Protein 2OHF (pdb70)

Structure (mmCIF, N/CA/C/O backbone):
data_2OHF
#
_entry.id   2OHF
#
_cell.length_a   141.253
_cell.length_b   159.831
_cell.length_c   55.129
_cell.angle_alpha   90.00
_cell.angle_beta   90.00
_cell.angle_gamma   90.00
#
_symmetry.space_group_name_H-M   'C 2 2 21'
#
loop_
_entity.id
_entity.type
_entity.pdbx_description
1 polymer 'GTP-binding protein 9'
2 non-polymer 'PHOSPHOMETHYLPHOSPHONIC ACID ADENYLATE ESTER'
3 water water
#
loop_
_atom_site.group_PDB
_atom_site.id
_atom_site.type_symbol
_atom_site.label_atom_id
_atom_site.label_alt_id
_atom_site.label_comp_id
_atom_site.label_asym_id
_atom_site.label_entity_id
_atom_site.label_seq_id
_atom_site.pdbx_PDB_ins_code
_atom_site.Cartn_x
_atom_site.Cartn_y
_atom_site.Cartn_z
_atom_site.occupancy
_atom_site.B_iso_or_equiv
_atom_site.auth_seq_id
_atom_site.auth_comp_id
_atom_site.auth_asym_id
_atom_site.auth_atom_id
_atom_site.pdbx_PDB_model_num
ATOM 1 N N . ILE A 1 16 ? 45.067 15.149 0.352 1.00 73.60 16 ILE A N 1
ATOM 2 C CA . ILE A 1 16 ? 45.497 15.449 -1.045 1.00 73.52 16 ILE A CA 1
ATOM 3 C C . ILE A 1 16 ? 47.001 15.824 -1.005 1.00 73.42 16 ILE A C 1
ATOM 4 O O . ILE A 1 16 ? 47.738 15.273 -0.178 1.00 74.96 16 ILE A O 1
ATOM 9 N N . GLY A 1 17 ? 47.460 16.694 -1.913 1.00 71.57 17 GLY A N 1
ATOM 10 C CA . GLY A 1 17 ? 48.786 17.326 -1.841 1.00 67.56 17 GLY A CA 1
ATOM 11 C C . GLY A 1 17 ? 49.941 16.474 -2.314 1.00 66.79 17 GLY A C 1
ATOM 12 O O . GLY A 1 17 ? 49.757 15.336 -2.749 1.00 67.98 17 GLY A O 1
ATOM 13 N N . ARG A 1 18 ? 51.142 17.042 -2.231 1.00 64.43 18 ARG A N 1
ATOM 14 C CA . ARG A 1 18 ? 52.383 16.300 -2.457 1.00 60.17 18 ARG A CA 1
ATOM 15 C C . ARG A 1 18 ? 52.642 15.318 -1.305 1.00 59.92 18 ARG A C 1
ATOM 16 O O . ARG A 1 18 ? 52.052 15.443 -0.231 1.00 58.28 18 ARG A O 1
ATOM 24 N N . PHE A 1 19 ? 53.515 14.336 -1.552 1.00 61.53 19 PHE A N 1
ATOM 25 C CA . PHE A 1 19 ? 53.985 13.376 -0.534 1.00 58.19 19 PHE A CA 1
ATOM 26 C C . PHE A 1 19 ? 55.146 13.992 0.254 1.00 54.70 19 PHE A C 1
ATOM 27 O O . PHE A 1 19 ? 55.887 14.832 -0.250 1.00 50.23 19 PHE A O 1
ATOM 35 N N . GLY A 1 20 ? 55.308 13.565 1.497 1.00 53.10 20 GLY A N 1
ATOM 36 C CA . GLY A 1 20 ? 56.494 13.933 2.264 1.00 52.31 20 GLY A CA 1
ATOM 37 C C . GLY A 1 20 ? 56.400 15.240 3.034 1.00 48.72 20 GLY A C 1
ATOM 38 O O . GLY A 1 20 ? 55.337 15.831 3.142 1.00 42.96 20 GLY A O 1
ATOM 39 N N . THR A 1 21 ? 57.545 15.662 3.566 1.00 48.21 21 THR A N 1
ATOM 40 C CA . THR A 1 21 ? 57.642 16.764 4.520 1.00 48.53 21 THR A CA 1
ATOM 41 C C . THR A 1 21 ? 58.296 18.028 3.928 1.00 48.80 21 THR A C 1
ATOM 42 O O . THR A 1 21 ? 58.485 19.016 4.638 1.00 47.27 21 THR A O 1
ATOM 46 N N . SER A 1 22 ? 58.641 17.992 2.638 1.00 49.42 22 SER A N 1
ATOM 47 C CA . SER A 1 22 ? 59.331 19.100 1.974 1.00 48.23 22 SER A CA 1
ATOM 48 C C . SER A 1 22 ? 58.347 20.101 1.370 1.00 48.17 22 SER A C 1
ATOM 49 O O . SER A 1 22 ? 58.487 20.508 0.232 1.00 50.57 22 SER A O 1
ATOM 52 N N . LEU A 1 23 ? 57.370 20.520 2.153 1.00 46.62 23 LEU A N 1
ATOM 53 C CA . LEU A 1 23 ? 56.332 21.352 1.661 1.00 44.92 23 LEU A CA 1
ATOM 54 C C . LEU A 1 23 ? 56.742 22.799 1.855 1.00 45.18 23 LEU A C 1
ATOM 55 O O . LEU A 1 23 ? 57.807 23.090 2.416 1.00 41.20 23 LEU A O 1
ATOM 60 N N . LYS A 1 24 ? 55.891 23.679 1.311 1.00 46.05 24 LYS A N 1
ATOM 61 C CA . LYS A 1 24 ? 56.059 25.125 1.299 1.00 45.14 24 LYS A CA 1
ATOM 62 C C . LYS A 1 24 ? 54.689 25.778 1.318 1.00 43.90 24 LYS A C 1
ATOM 63 O O . LYS A 1 24 ? 53.727 25.226 0.781 1.00 46.74 24 LYS A O 1
ATOM 69 N N . ILE A 1 25 ? 54.618 26.978 1.859 1.00 42.57 25 ILE A N 1
ATOM 70 C CA . ILE A 1 25 ? 53.363 27.757 1.867 1.00 44.48 25 ILE A CA 1
ATOM 71 C C . ILE A 1 25 ? 53.633 29.078 1.175 1.00 44.90 25 ILE A C 1
ATOM 72 O O . ILE A 1 25 ? 54.717 29.656 1.286 1.00 46.83 25 ILE A O 1
ATOM 77 N N . GLY A 1 26 ? 52.664 29.556 0.429 1.00 45.67 26 GLY A N 1
ATOM 78 C CA . GLY A 1 26 ? 52.917 30.702 -0.451 1.00 45.77 26 GLY A CA 1
ATOM 79 C C . GLY A 1 26 ? 52.141 31.934 -0.032 1.00 45.48 26 GLY A C 1
ATOM 80 O O . GLY A 1 26 ? 50.966 31.816 0.347 1.00 44.73 26 GLY A O 1
ATOM 81 N N . ILE A 1 27 ? 52.801 33.096 -0.109 1.00 43.47 27 ILE A N 1
ATOM 82 C CA . ILE A 1 27 ? 52.192 34.377 0.256 1.00 45.57 27 ILE A CA 1
ATOM 83 C C . ILE A 1 27 ? 51.426 34.917 -0.950 1.00 45.23 27 ILE A C 1
ATOM 84 O O . ILE A 1 27 ? 52.048 35.322 -1.938 1.00 47.10 27 ILE A O 1
ATOM 89 N N . VAL A 1 28 ? 50.093 34.945 -0.866 1.00 44.24 28 VAL A N 1
ATOM 90 C CA . VAL A 1 28 ? 49.250 35.268 -2.029 1.00 43.98 28 VAL A CA 1
ATOM 91 C C . VAL A 1 28 ? 48.197 36.346 -1.806 1.00 46.27 28 VAL A C 1
ATOM 92 O O . VAL A 1 28 ? 47.340 36.221 -0.940 1.00 47.74 28 VAL A O 1
ATOM 96 N N . GLY A 1 29 ? 48.274 37.396 -2.622 1.00 48.77 29 GLY A N 1
ATOM 97 C CA . GLY A 1 29 ? 47.200 38.371 -2.786 1.00 48.64 29 GLY A CA 1
ATOM 98 C C . GLY A 1 29 ? 47.581 39.465 -3.772 1.00 50.43 29 GLY A C 1
ATOM 99 O O . 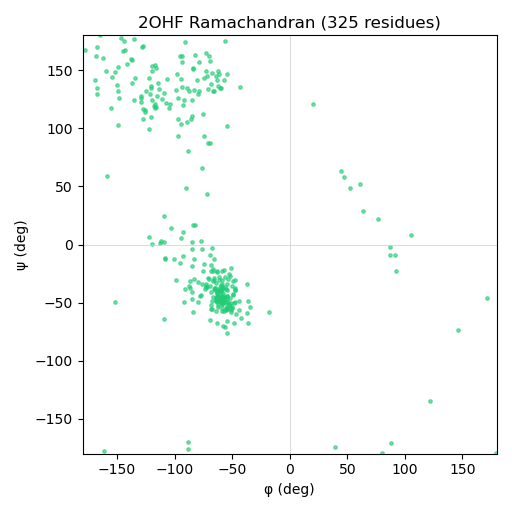GLY A 1 29 ? 48.684 39.445 -4.310 1.00 52.96 29 GLY A O 1
ATOM 100 N N . LEU A 1 30 ? 46.678 40.428 -3.993 1.00 51.17 30 LEU A N 1
ATOM 101 C CA . LEU A 1 30 ? 46.928 41.586 -4.881 1.00 51.95 30 LEU A CA 1
ATOM 102 C C . LEU A 1 30 ? 48.177 42.402 -4.490 1.00 53.30 30 LEU A C 1
ATOM 103 O O . LEU A 1 30 ? 48.827 42.108 -3.482 1.00 53.08 30 LEU A O 1
ATOM 108 N N . PRO A 1 31 ? 48.545 43.411 -5.302 1.00 54.93 31 PRO A N 1
ATOM 109 C CA . PRO A 1 31 ? 49.776 44.130 -4.999 1.00 56.36 31 PRO A CA 1
ATOM 110 C C . PRO A 1 31 ? 49.531 45.400 -4.182 1.00 58.45 31 PRO A C 1
ATOM 111 O O . PRO A 1 31 ? 48.406 45.919 -4.137 1.00 57.66 31 PRO A O 1
ATOM 115 N N . ASN A 1 32 ? 50.604 45.896 -3.569 1.00 59.86 32 ASN A N 1
ATOM 116 C CA . ASN A 1 32 ? 50.522 46.912 -2.512 1.00 60.84 32 ASN A CA 1
ATOM 117 C C . ASN A 1 32 ? 49.554 46.527 -1.388 1.00 60.93 32 ASN A C 1
ATOM 118 O O . ASN A 1 32 ? 48.706 47.331 -0.986 1.00 60.07 32 ASN A O 1
ATOM 123 N N . VAL A 1 33 ? 49.686 45.296 -0.887 1.00 60.89 33 VAL A N 1
ATOM 124 C CA . VAL A 1 33 ? 48.890 44.853 0.268 1.00 60.91 33 VAL A CA 1
ATOM 125 C C . VAL A 1 33 ? 49.720 44.383 1.460 1.00 61.17 33 VAL A C 1
ATOM 126 O O . VAL A 1 33 ? 49.154 43.902 2.439 1.00 62.30 33 VAL A O 1
ATOM 130 N N . GLY A 1 34 ? 51.044 44.535 1.391 1.00 61.83 34 GLY A N 1
ATOM 131 C CA . GLY A 1 34 ? 51.929 44.176 2.507 1.00 61.15 34 GLY A CA 1
ATOM 132 C C . GLY A 1 34 ? 52.747 42.900 2.348 1.00 61.36 34 GLY A C 1
ATOM 133 O O . GLY A 1 34 ? 53.401 42.470 3.303 1.00 63.00 34 GLY A O 1
ATOM 134 N N . LYS A 1 35 ? 52.721 42.302 1.155 1.00 59.73 35 LYS A N 1
ATOM 135 C CA . LYS A 1 35 ? 53.384 41.020 0.911 1.00 59.82 35 LYS A CA 1
ATOM 136 C C . LYS A 1 35 ? 54.852 41.078 1.295 1.00 59.58 35 LYS A C 1
ATOM 137 O O . LYS A 1 35 ? 55.323 40.246 2.081 1.00 59.56 35 LYS A O 1
ATOM 143 N N . SER A 1 36 ? 55.556 42.073 0.758 1.00 59.56 36 SER A N 1
ATOM 144 C CA . SER A 1 36 ? 56.993 42.240 0.996 1.00 60.59 36 SER A CA 1
ATOM 145 C C . SER A 1 36 ? 57.258 42.491 2.489 1.00 61.08 36 SER A C 1
ATOM 146 O O . SER A 1 36 ? 58.116 41.844 3.106 1.00 60.06 36 SER A O 1
ATOM 149 N N . THR A 1 37 ? 56.504 43.415 3.072 1.00 60.93 37 THR A N 1
ATOM 150 C CA . THR A 1 37 ? 56.595 43.651 4.505 1.00 61.45 37 THR A CA 1
ATOM 151 C C . THR A 1 37 ? 56.360 42.322 5.219 1.00 61.31 37 THR A C 1
ATOM 152 O O . THR A 1 37 ? 57.206 41.868 5.987 1.00 62.67 37 THR A O 1
ATOM 156 N N . PHE A 1 38 ? 55.229 41.687 4.934 1.00 61.55 38 PHE A N 1
ATOM 157 C CA . PHE A 1 38 ? 54.885 40.433 5.588 1.00 62.89 38 PHE A CA 1
ATOM 158 C C . PHE A 1 38 ? 56.024 39.437 5.468 1.00 63.38 38 PHE A C 1
ATOM 159 O O . PHE A 1 38 ? 56.401 38.803 6.443 1.00 59.32 38 PHE A O 1
ATOM 167 N N . PHE A 1 39 ? 56.570 39.316 4.265 1.00 64.94 39 PHE A N 1
ATOM 168 C CA . PHE A 1 39 ? 57.728 38.475 4.063 1.00 65.81 39 PHE A CA 1
ATOM 169 C C . PHE A 1 39 ? 58.903 38.977 4.884 1.00 67.28 39 PHE A C 1
ATOM 170 O O . PHE A 1 39 ? 59.587 38.188 5.528 1.00 71.45 39 PHE A O 1
ATOM 178 N N . ASN A 1 40 ? 59.146 40.279 4.854 1.00 67.73 40 ASN A N 1
ATOM 179 C CA . ASN A 1 40 ? 60.332 40.828 5.489 1.00 67.61 40 ASN A CA 1
ATOM 180 C C . ASN A 1 40 ? 60.351 40.520 6.980 1.00 67.35 40 ASN A C 1
ATOM 181 O O . ASN A 1 40 ? 61.357 40.027 7.520 1.00 65.91 40 ASN A O 1
ATOM 186 N N . VAL A 1 41 ? 59.227 40.789 7.636 1.00 67.62 41 VAL A N 1
ATOM 187 C CA . VAL A 1 41 ? 59.119 40.595 9.086 1.00 68.38 41 VAL A CA 1
ATOM 188 C C . VAL A 1 41 ? 59.414 39.154 9.501 1.00 68.06 41 VAL A C 1
ATOM 189 O O . VAL A 1 41 ? 60.155 38.932 10.457 1.00 67.42 41 VAL A O 1
ATOM 193 N N . LEU A 1 42 ? 58.841 38.189 8.778 1.00 69.19 42 LEU A N 1
ATOM 194 C CA . LEU A 1 42 ? 59.149 36.759 8.986 1.00 69.64 42 LEU A CA 1
ATOM 195 C C . LEU A 1 42 ? 60.651 36.524 8.975 1.00 70.92 42 LEU A C 1
ATOM 196 O O . LEU A 1 42 ? 61.213 36.032 9.952 1.00 70.80 42 LEU A O 1
ATOM 201 N N . THR A 1 43 ? 61.292 36.893 7.868 1.00 73.80 43 THR A N 1
ATOM 202 C CA . THR A 1 43 ? 62.746 36.800 7.748 1.00 75.59 43 THR A CA 1
ATOM 203 C C . THR A 1 43 ? 63.423 37.424 8.982 1.00 76.81 43 THR A C 1
ATOM 204 O O . THR A 1 43 ? 64.002 36.713 9.809 1.00 77.42 43 THR A O 1
ATOM 208 N N . ASN A 1 44 ? 63.306 38.742 9.126 1.00 77.59 44 ASN A N 1
ATOM 209 C CA . ASN A 1 44 ? 63.925 39.450 10.249 1.00 77.70 44 ASN A CA 1
ATOM 210 C C . ASN A 1 44 ? 63.216 39.182 11.571 1.00 78.10 44 ASN A C 1
ATOM 211 O O . ASN A 1 44 ? 62.913 38.038 11.899 1.00 79.89 44 ASN A O 1
ATOM 216 N N . ASP A 1 58 ? 68.143 31.843 -0.970 1.00 67.98 58 ASP A N 1
ATOM 217 C CA . ASP A 1 58 ? 67.051 32.270 -1.848 1.00 69.29 58 ASP A CA 1
ATOM 218 C C . ASP A 1 58 ? 66.351 33.511 -1.293 1.00 70.24 58 ASP A C 1
ATOM 219 O O . ASP A 1 58 ? 65.837 33.482 -0.178 1.00 72.72 58 ASP A O 1
ATOM 224 N N . PRO A 1 59 ? 66.328 34.612 -2.065 1.00 69.98 59 PRO A N 1
ATOM 225 C CA . PRO A 1 59 ? 65.625 35.815 -1.588 1.00 68.76 59 PRO A CA 1
ATOM 226 C C . PRO A 1 59 ? 64.081 35.781 -1.669 1.00 68.03 59 PRO A C 1
ATOM 227 O O . PRO A 1 59 ? 63.429 36.735 -1.224 1.00 67.45 59 PRO A O 1
ATOM 231 N N . ASN A 1 60 ? 63.509 34.717 -2.237 1.00 66.28 60 ASN A N 1
ATOM 232 C CA . ASN A 1 60 ? 62.058 34.586 -2.356 1.00 66.15 60 ASN A CA 1
ATOM 233 C C . ASN A 1 60 ? 61.477 33.537 -1.416 1.00 65.31 60 ASN A C 1
ATOM 234 O O . ASN A 1 60 ? 60.267 33.446 -1.276 1.00 65.66 60 ASN A O 1
ATOM 239 N N . GLU A 1 61 ? 62.331 32.729 -0.801 1.00 65.43 61 GLU A N 1
ATOM 240 C CA . GLU A 1 61 ? 61.906 31.759 0.217 1.00 66.96 61 GLU A CA 1
ATOM 241 C C . GLU A 1 61 ? 62.594 32.068 1.528 1.00 65.65 61 GLU A C 1
ATOM 242 O O . GLU A 1 61 ? 63.689 32.618 1.544 1.00 64.29 61 GLU A O 1
ATOM 248 N N . SER A 1 62 ? 61.976 31.690 2.633 1.00 65.85 62 SER A N 1
ATOM 249 C CA . SER A 1 62 ? 62.735 31.608 3.867 1.00 66.29 62 SER A CA 1
ATOM 250 C C . SER A 1 62 ? 62.160 30.581 4.815 1.00 65.39 62 SER A C 1
ATOM 251 O O . SER A 1 62 ? 60.955 30.329 4.825 1.00 66.59 62 SER A O 1
ATOM 254 N N . ARG A 1 63 ? 63.052 29.983 5.597 1.00 65.39 63 ARG A N 1
ATOM 255 C CA . ARG A 1 63 ? 62.691 29.015 6.631 1.00 64.07 63 ARG A CA 1
ATOM 256 C C . ARG A 1 63 ? 62.611 29.734 7.959 1.00 61.13 63 ARG A C 1
ATOM 257 O O . ARG A 1 63 ? 63.566 30.377 8.379 1.00 60.12 63 ARG A O 1
ATOM 265 N N . VAL A 1 64 ? 61.484 29.605 8.638 1.00 59.70 64 VAL A N 1
ATOM 266 C CA . VAL A 1 64 ? 61.283 30.314 9.893 1.00 57.31 64 VAL A CA 1
ATOM 267 C C . VAL A 1 64 ? 61.022 29.321 11.029 1.00 56.35 64 VAL A C 1
ATOM 268 O O . VAL A 1 64 ? 60.226 28.388 10.859 1.00 56.35 64 VAL A O 1
ATOM 272 N N . PRO A 1 65 ? 61.684 29.513 12.192 1.00 54.63 65 PRO A N 1
ATOM 273 C CA . PRO A 1 65 ? 61.482 28.601 13.317 1.00 52.76 65 PRO A CA 1
ATOM 274 C C . PRO A 1 65 ? 60.048 28.601 13.716 1.00 50.93 65 PRO A C 1
ATOM 275 O O . PRO A 1 65 ? 59.468 29.691 13.799 1.00 55.28 65 PRO A O 1
ATOM 279 N N . VAL A 1 66 ? 59.459 27.432 13.950 1.00 47.07 66 VAL A N 1
ATOM 280 C CA . VAL A 1 66 ? 58.119 27.418 14.553 1.00 50.57 66 VAL A CA 1
ATOM 281 C C . VAL A 1 66 ? 58.239 27.644 16.065 1.00 50.65 66 VAL A C 1
ATOM 282 O O . VAL A 1 66 ? 59.047 27.020 16.726 1.00 53.22 66 VAL A O 1
ATOM 286 N N . PRO A 1 67 ? 57.478 28.574 16.620 1.00 52.02 67 PRO A N 1
ATOM 287 C CA . PRO A 1 67 ? 57.618 28.689 18.066 1.00 52.26 67 PRO A CA 1
ATOM 288 C C . PRO A 1 67 ? 56.792 27.609 18.738 1.00 52.88 67 PRO A C 1
ATOM 289 O O . PRO A 1 67 ? 55.711 27.277 18.250 1.00 48.31 67 PRO A O 1
ATOM 293 N N . ASP A 1 68 ? 57.318 27.036 19.824 1.00 54.18 68 ASP A N 1
ATOM 294 C CA . ASP A 1 68 ? 56.570 26.050 20.590 1.00 52.86 68 ASP A CA 1
ATOM 295 C C . ASP A 1 68 ? 56.949 26.124 22.051 1.00 51.84 68 ASP A C 1
ATOM 296 O O . ASP A 1 68 ? 58.125 26.070 22.381 1.00 48.89 68 ASP A O 1
ATOM 301 N N . GLU A 1 69 ? 55.939 26.282 22.913 1.00 53.06 69 GLU A N 1
ATOM 302 C CA . GLU A 1 69 ? 56.123 26.266 24.379 1.00 54.89 69 GLU A CA 1
ATOM 303 C C . GLU A 1 69 ? 56.834 24.988 24.885 1.00 53.58 69 GLU A C 1
ATOM 304 O O . GLU A 1 69 ? 57.761 25.045 25.715 1.00 52.99 69 GLU A O 1
ATOM 310 N N . ARG A 1 70 ? 56.410 23.845 24.359 1.00 51.22 70 ARG A N 1
ATOM 311 C CA . ARG A 1 70 ? 56.969 22.557 24.763 1.00 51.34 70 ARG A CA 1
ATOM 312 C C . ARG A 1 70 ? 58.466 22.553 24.518 1.00 49.57 70 ARG A C 1
ATOM 313 O O . ARG A 1 70 ? 59.269 22.184 25.364 1.00 46.26 70 ARG A O 1
ATOM 321 N N . PHE A 1 71 ? 58.821 23.022 23.338 1.00 52.75 71 PHE A N 1
ATOM 322 C CA . PHE A 1 71 ? 60.187 22.991 22.877 1.00 52.39 71 PHE A CA 1
ATOM 323 C C . PHE A 1 71 ? 60.991 23.763 23.882 1.00 52.08 71 PHE A C 1
ATOM 324 O O . PHE A 1 71 ? 61.882 23.223 24.499 1.00 51.94 71 PHE A O 1
ATOM 332 N N . ASP A 1 72 ? 60.604 25.013 24.094 1.00 55.86 72 ASP A N 1
ATOM 333 C CA . ASP A 1 72 ? 61.226 25.874 25.106 1.00 56.33 72 ASP A CA 1
ATOM 334 C C . ASP A 1 72 ? 61.353 25.136 26.441 1.00 54.15 72 ASP A C 1
ATOM 335 O O . ASP A 1 72 ? 62.415 25.139 27.038 1.00 51.79 72 ASP A O 1
ATOM 340 N N . PHE A 1 73 ? 60.276 24.509 26.908 1.00 54.78 73 PHE A N 1
ATOM 341 C CA . PHE A 1 73 ? 60.327 23.811 28.189 1.00 54.76 73 PHE A CA 1
ATOM 342 C C . PHE A 1 73 ? 61.410 22.748 28.212 1.00 56.42 73 PHE A C 1
ATOM 343 O O . PHE A 1 73 ? 62.214 22.678 29.159 1.00 57.14 73 PHE A O 1
ATOM 351 N N . LEU A 1 74 ? 61.415 21.915 27.163 1.00 55.76 74 LEU A N 1
ATOM 352 C CA . LEU A 1 74 ? 62.346 20.779 27.054 1.00 54.72 74 LEU A CA 1
ATOM 353 C C . LEU A 1 74 ? 63.777 21.249 27.025 1.00 56.07 74 LEU A C 1
ATOM 354 O O . LEU A 1 74 ? 64.687 20.536 27.423 1.00 57.21 74 LEU A O 1
ATOM 359 N N . CYS A 1 75 ? 63.957 22.459 26.530 1.00 59.99 75 CYS A N 1
ATOM 360 C CA . CYS A 1 75 ? 65.258 22.969 26.208 1.00 60.51 75 CYS A CA 1
ATOM 361 C C . CYS A 1 75 ? 65.845 23.551 27.452 1.00 59.38 75 CYS A C 1
ATOM 362 O O . CYS A 1 75 ? 66.992 23.291 27.788 1.00 58.51 75 CYS A O 1
ATOM 365 N N . GLN A 1 76 ? 65.028 24.340 28.134 1.00 60.17 76 GLN A N 1
ATOM 366 C CA . GLN A 1 76 ? 65.333 24.806 29.480 1.00 60.76 76 GLN A CA 1
ATOM 367 C C . GLN A 1 76 ? 65.637 23.632 30.394 1.00 60.29 76 GLN A C 1
ATOM 368 O O . GLN A 1 76 ? 66.651 23.651 31.091 1.00 63.14 76 GLN A O 1
ATOM 374 N N . TYR A 1 77 ? 64.801 22.592 30.362 1.00 58.40 77 TYR A N 1
ATOM 375 C CA . TYR A 1 77 ? 65.053 21.426 31.212 1.00 56.14 77 TYR A CA 1
ATOM 376 C C . TYR A 1 77 ? 66.410 20.770 30.954 1.00 54.23 77 TYR A C 1
ATOM 377 O O . TYR A 1 77 ? 67.174 20.634 31.883 1.00 58.80 77 TYR A O 1
ATOM 386 N N . HIS A 1 78 ? 66.719 20.384 29.714 1.00 53.36 78 HIS A N 1
ATOM 387 C CA . HIS A 1 78 ? 67.989 19.677 29.393 1.00 53.95 78 HIS A CA 1
ATOM 388 C C . HIS A 1 78 ? 69.237 20.545 29.137 1.00 53.88 78 HIS A C 1
ATOM 389 O O . HIS A 1 78 ? 70.358 20.028 29.130 1.00 54.55 78 HIS A O 1
ATOM 396 N N . LYS A 1 79 ? 69.060 21.826 28.845 1.00 55.18 79 LYS A N 1
ATOM 397 C CA . LYS A 1 79 ? 70.207 22.716 28.586 1.00 57.36 79 LYS A CA 1
ATOM 398 C C . LYS A 1 79 ? 71.216 22.112 27.622 1.00 57.81 79 LYS A C 1
ATOM 399 O O . LYS A 1 79 ? 72.397 21.972 27.967 1.00 59.25 79 LYS A O 1
ATOM 405 N N . PRO A 1 80 ? 70.754 21.765 26.407 1.00 56.27 80 PRO A N 1
ATOM 406 C CA . PRO A 1 80 ? 71.506 20.983 25.453 1.00 54.74 80 PRO A CA 1
ATOM 407 C C . PRO A 1 80 ? 72.447 21.799 24.617 1.00 54.01 80 PRO A C 1
ATOM 408 O O . PRO A 1 80 ? 72.172 22.955 24.342 1.00 50.58 80 PRO A O 1
ATOM 412 N N . ALA A 1 81 ? 73.535 21.163 24.182 1.00 55.00 81 ALA A N 1
ATOM 413 C CA . ALA A 1 81 ? 74.483 21.762 23.231 1.00 54.32 81 ALA A CA 1
ATOM 414 C C . ALA A 1 81 ? 73.765 22.347 22.006 1.00 54.34 81 ALA A C 1
ATOM 415 O O . ALA A 1 81 ? 74.158 23.399 21.488 1.00 50.01 81 ALA A O 1
ATOM 417 N N . SER A 1 82 ? 72.692 21.661 21.591 1.00 55.00 82 SER A N 1
ATOM 418 C CA . SER A 1 82 ? 72.072 21.861 20.307 1.00 53.49 82 SER A CA 1
ATOM 419 C C . SER A 1 82 ? 70.557 21.914 20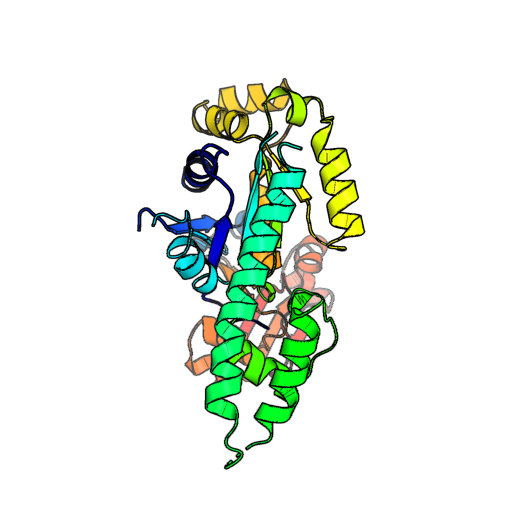.411 1.00 54.57 82 SER A C 1
ATOM 420 O O . SER A 1 82 ? 69.918 20.994 20.895 1.00 55.94 82 SER A O 1
ATOM 423 N N . LYS A 1 83 ? 69.984 23.000 19.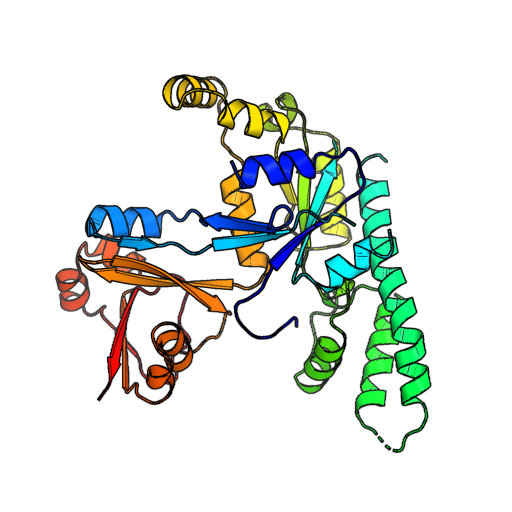922 1.00 54.16 83 LYS A N 1
ATOM 424 C CA . LYS A 1 83 ? 68.556 23.232 20.000 1.00 51.95 83 LYS A CA 1
ATOM 425 C C . LYS A 1 83 ? 68.139 23.378 18.549 1.00 51.06 83 LYS A C 1
ATOM 426 O O . LYS A 1 83 ? 68.811 24.095 17.818 1.00 54.40 83 LYS A O 1
ATOM 432 N N . ILE A 1 84 ? 67.104 22.654 18.109 1.00 47.19 84 ILE A N 1
ATOM 433 C CA . ILE A 1 84 ? 66.718 22.627 16.699 1.00 44.56 84 ILE A CA 1
ATOM 434 C C . ILE A 1 84 ? 65.224 22.426 16.595 1.00 44.66 84 ILE A C 1
ATOM 435 O O . ILE A 1 84 ? 64.733 21.341 16.805 1.00 46.83 84 ILE A O 1
ATOM 440 N N . PRO A 1 85 ? 64.477 23.494 16.314 1.00 44.74 85 PRO A N 1
ATOM 441 C CA . PRO A 1 85 ? 63.044 23.306 16.200 1.00 45.01 85 PRO A CA 1
ATOM 442 C C . PRO A 1 85 ? 62.632 22.934 14.775 1.00 45.18 85 PRO A C 1
ATOM 443 O O . PRO A 1 85 ? 63.480 22.768 13.902 1.00 44.71 85 PRO A O 1
ATOM 447 N N . ALA A 1 86 ? 61.329 22.826 14.552 1.00 45.79 86 ALA A N 1
ATOM 448 C CA . ALA A 1 86 ? 60.789 22.730 13.209 1.00 46.88 86 ALA A CA 1
ATOM 449 C C . ALA A 1 86 ? 60.896 24.106 12.520 1.00 48.56 86 ALA A C 1
ATOM 450 O O . ALA A 1 86 ? 61.152 25.100 13.184 1.00 52.14 86 ALA A O 1
ATOM 452 N N . PHE A 1 87 ? 60.738 24.128 11.191 1.00 50.14 87 PHE A N 1
ATOM 453 C CA . PHE A 1 87 ? 60.752 25.339 10.367 1.00 47.72 87 PHE A CA 1
ATOM 454 C C . PHE A 1 87 ? 59.619 25.367 9.350 1.00 49.26 87 PHE A C 1
ATOM 455 O O . PHE A 1 87 ? 59.257 24.335 8.808 1.00 44.62 87 PHE A O 1
ATOM 463 N N . LEU A 1 88 ? 59.046 26.561 9.106 1.00 52.09 88 LEU A N 1
ATOM 464 C CA . LEU A 1 88 ? 58.106 26.748 7.982 1.00 50.11 88 LEU A CA 1
ATOM 465 C C . LEU A 1 88 ? 58.813 27.370 6.780 1.00 51.22 88 LEU A C 1
ATOM 466 O O . LEU A 1 88 ? 59.578 28.326 6.933 1.00 51.48 88 LEU A O 1
ATOM 471 N N . ASN A 1 89 ? 58.582 26.798 5.600 1.00 53.73 89 ASN A N 1
ATOM 472 C CA . ASN A 1 89 ? 59.085 27.363 4.344 1.00 54.89 89 ASN A CA 1
ATOM 473 C C . ASN A 1 89 ? 58.026 28.280 3.741 1.00 54.93 89 ASN A C 1
ATOM 474 O O . ASN A 1 89 ? 56.883 27.859 3.479 1.00 55.81 89 ASN A O 1
ATOM 479 N N . VAL A 1 90 ? 58.384 29.548 3.568 1.00 53.52 90 VAL A N 1
ATOM 480 C CA . VAL A 1 90 ? 57.417 30.544 3.110 1.00 52.84 90 VAL A CA 1
ATOM 481 C C . VAL A 1 90 ? 57.963 31.208 1.884 1.00 51.69 90 VAL A C 1
ATOM 482 O O . VAL A 1 90 ? 59.129 31.604 1.879 1.00 50.18 90 VAL A O 1
ATOM 486 N N . VAL A 1 91 ? 57.123 31.316 0.851 1.00 53.04 91 VAL A N 1
ATOM 487 C CA . VAL A 1 91 ? 57.539 31.849 -0.455 1.00 53.66 91 VAL A CA 1
ATOM 488 C C . VAL A 1 91 ? 56.889 33.210 -0.739 1.00 54.81 91 VAL A C 1
ATOM 489 O O . VAL A 1 91 ? 55.658 33.339 -0.668 1.00 55.73 91 VAL A O 1
ATOM 493 N N . ASP A 1 92 ? 57.717 34.219 -1.038 1.00 55.44 92 ASP A N 1
ATOM 494 C CA . ASP A 1 92 ? 57.215 35.544 -1.384 1.00 55.49 92 ASP A CA 1
ATOM 495 C C . ASP A 1 92 ? 57.192 35.646 -2.875 1.00 55.03 92 ASP A C 1
ATOM 496 O O . ASP A 1 92 ? 58.165 36.047 -3.484 1.00 55.52 92 ASP A O 1
ATOM 501 N N . ILE A 1 93 ? 56.039 35.323 -3.433 1.00 55.95 93 ILE A N 1
ATOM 502 C CA . ILE A 1 93 ? 55.854 35.139 -4.860 1.00 56.77 93 ILE A CA 1
ATOM 503 C C . ILE A 1 93 ? 56.298 36.343 -5.739 1.00 57.53 93 ILE A C 1
ATOM 504 O O . ILE A 1 93 ? 55.620 37.381 -5.827 1.00 54.66 93 ILE A O 1
ATOM 509 N N . ALA A 1 94 ? 57.485 36.158 -6.341 1.00 58.86 94 ALA A N 1
ATOM 510 C CA . ALA A 1 94 ? 58.159 37.131 -7.209 1.00 60.31 94 ALA A CA 1
ATOM 511 C C . ALA A 1 94 ? 58.280 36.517 -8.607 1.00 62.31 94 ALA A C 1
ATOM 512 O O . ALA A 1 94 ? 58.948 35.485 -8.793 1.00 61.79 94 ALA A O 1
ATOM 514 N N . GLY A 1 95 ? 57.622 37.167 -9.572 1.00 61.81 95 GLY A N 1
ATOM 515 C CA . GLY A 1 95 ? 57.381 36.603 -10.897 1.00 60.22 95 GLY A CA 1
ATOM 516 C C . GLY A 1 95 ? 56.035 37.080 -11.410 1.00 59.58 95 GLY A C 1
ATOM 517 O O . GLY A 1 95 ? 55.855 38.271 -11.687 1.00 55.87 95 GLY A O 1
ATOM 518 N N . GLY A 1 107 ? 48.165 37.174 -11.602 1.00 51.88 107 GLY A N 1
ATOM 519 C CA . GLY A 1 107 ? 48.919 36.979 -12.834 1.00 57.23 107 GLY A CA 1
ATOM 520 C C . GLY A 1 107 ? 48.592 35.677 -13.573 1.00 61.03 107 GLY A C 1
ATOM 521 O O . GLY A 1 107 ? 47.414 35.332 -13.755 1.00 64.83 107 GLY A O 1
ATOM 522 N N . ASN A 1 108 ? 49.651 34.982 -14.008 1.00 61.81 108 ASN A N 1
ATOM 523 C CA . ASN A 1 108 ? 49.608 33.707 -14.760 1.00 62.62 108 ASN A CA 1
ATOM 524 C C . ASN A 1 108 ? 50.899 32.919 -14.443 1.00 64.15 108 ASN A C 1
ATOM 525 O O . ASN A 1 108 ? 50.863 31.714 -14.134 1.00 61.99 108 ASN A O 1
ATOM 530 N N . ALA A 1 109 ? 52.037 33.614 -14.555 1.00 64.53 109 ALA A N 1
ATOM 531 C CA . ALA A 1 109 ? 53.311 33.163 -13.976 1.00 64.94 109 ALA A CA 1
ATOM 532 C C . ALA A 1 109 ? 53.231 33.150 -12.440 1.00 66.36 109 ALA A C 1
ATOM 533 O O . ALA A 1 109 ? 53.934 32.383 -11.770 1.00 66.25 109 ALA A O 1
ATOM 535 N N . PHE A 1 110 ? 52.388 34.034 -11.904 1.00 66.61 110 PHE A N 1
ATOM 536 C CA . PHE A 1 110 ? 52.015 34.027 -10.496 1.00 64.96 110 PHE A CA 1
ATOM 537 C C . PHE A 1 110 ? 51.476 32.650 -10.107 1.00 63.66 110 PHE A C 1
ATOM 538 O O . PHE A 1 110 ? 51.991 32.015 -9.190 1.00 64.09 110 PHE A O 1
ATOM 546 N N . LEU A 1 111 ? 50.460 32.189 -10.833 1.00 62.35 111 LEU A N 1
ATOM 547 C CA . LEU A 1 111 ? 49.819 30.898 -10.553 1.00 62.05 111 LEU A CA 1
ATOM 548 C C . LEU A 1 111 ? 50.738 29.714 -10.811 1.00 61.85 111 LEU A C 1
ATOM 549 O O . LEU A 1 111 ? 50.533 28.630 -10.268 1.00 60.87 111 LEU A O 1
ATOM 554 N N . SER A 1 112 ? 51.741 29.925 -11.656 1.00 62.56 112 SER A N 1
ATOM 555 C CA . SER A 1 112 ? 52.791 28.949 -11.825 1.00 62.20 112 SER A CA 1
ATOM 556 C C . SER A 1 112 ? 53.410 28.660 -10.465 1.00 61.39 112 SER A C 1
ATOM 557 O O . SER A 1 112 ? 53.560 27.508 -10.077 1.00 62.19 112 SER A O 1
ATOM 560 N N . HIS A 1 113 ? 53.759 29.709 -9.737 1.00 60.34 113 HIS A N 1
ATOM 561 C CA . HIS A 1 113 ? 54.388 29.530 -8.434 1.00 60.20 113 HIS A CA 1
ATOM 562 C C . HIS A 1 113 ? 53.426 29.010 -7.369 1.00 57.52 113 HIS A C 1
ATOM 563 O O . HIS A 1 113 ? 53.841 28.300 -6.463 1.00 56.23 113 HIS A O 1
ATOM 570 N N . ILE A 1 114 ? 52.143 29.325 -7.488 1.00 55.58 114 ILE A N 1
ATOM 571 C CA . ILE A 1 114 ? 51.168 28.803 -6.535 1.00 55.71 114 ILE A CA 1
ATOM 572 C C . ILE A 1 114 ? 51.096 27.287 -6.658 1.00 55.84 114 ILE A C 1
ATOM 573 O O . ILE A 1 114 ? 51.164 26.577 -5.651 1.00 56.29 114 ILE A O 1
ATOM 578 N N . SER A 1 115 ? 50.980 26.794 -7.888 1.00 54.84 115 SER A N 1
ATOM 579 C CA . SER A 1 115 ? 51.002 25.350 -8.130 1.00 54.72 115 SER A CA 1
ATOM 580 C C . SER A 1 115 ? 52.276 24.748 -7.555 1.00 53.99 115 SER A C 1
ATOM 581 O O . SER A 1 115 ? 52.288 23.585 -7.173 1.00 55.65 115 SER A O 1
ATOM 584 N N . ALA A 1 116 ? 53.331 25.560 -7.493 1.00 51.52 116 ALA A N 1
ATOM 585 C CA . ALA A 1 116 ? 54.603 25.182 -6.903 1.00 51.95 116 ALA A CA 1
ATOM 586 C C . ALA A 1 116 ? 54.657 25.352 -5.366 1.00 54.45 116 ALA A C 1
ATOM 587 O O . ALA A 1 116 ? 55.738 25.375 -4.762 1.00 56.45 116 ALA A O 1
ATOM 589 N N . CYS A 1 117 ? 53.503 25.475 -4.726 1.00 52.89 117 CYS A N 1
ATOM 590 C CA . CYS A 1 117 ? 53.452 25.558 -3.284 1.00 50.83 117 CYS A CA 1
ATOM 591 C C . CYS A 1 117 ? 52.467 24.526 -2.793 1.00 49.01 117 CYS A C 1
ATOM 592 O O . CYS A 1 117 ? 51.738 23.920 -3.583 1.00 44.82 117 CYS A O 1
ATOM 595 N N . ASP A 1 118 ? 52.437 24.323 -1.488 1.00 47.52 118 ASP A N 1
ATOM 596 C CA . ASP A 1 118 ? 51.596 23.271 -0.946 1.00 48.30 118 ASP A CA 1
ATOM 597 C C . ASP A 1 118 ? 50.443 23.786 -0.124 1.00 48.37 118 ASP A C 1
ATOM 598 O O . ASP A 1 118 ? 49.650 23.005 0.396 1.00 53.60 118 ASP A O 1
ATOM 603 N N . GLY A 1 119 ? 50.336 25.102 -0.039 1.00 45.64 119 GLY A N 1
ATOM 604 C CA . GLY A 1 119 ? 49.164 25.754 0.531 1.00 44.33 119 GLY A CA 1
ATOM 605 C C . GLY A 1 119 ? 49.345 27.254 0.435 1.00 40.70 119 GLY A C 1
ATOM 606 O O . GLY A 1 119 ? 50.466 27.725 0.187 1.00 36.46 119 GLY A O 1
ATOM 607 N N . ILE A 1 120 ? 48.262 27.989 0.672 1.00 38.47 120 ILE A N 1
ATOM 608 C CA . ILE A 1 120 ? 48.273 29.436 0.504 1.00 41.40 120 ILE A CA 1
ATOM 609 C C . ILE A 1 120 ? 47.998 30.230 1.769 1.00 42.44 120 ILE A C 1
ATOM 610 O O . ILE A 1 120 ? 46.927 30.112 2.364 1.00 42.16 120 ILE A O 1
ATOM 615 N N . PHE A 1 121 ? 48.976 31.048 2.155 1.00 43.21 121 PHE A N 1
ATOM 616 C CA . PHE A 1 121 ? 48.731 32.242 2.983 1.00 42.58 121 PHE A CA 1
ATOM 617 C C . PHE A 1 121 ? 48.011 33.338 2.196 1.00 40.21 121 PHE A C 1
ATOM 618 O O . PHE A 1 121 ? 48.648 34.213 1.628 1.00 40.97 121 PHE A O 1
ATOM 626 N N . HIS A 1 122 ? 46.693 33.313 2.164 1.00 41.00 122 HIS A N 1
ATOM 627 C CA . HIS A 1 122 ? 45.933 34.361 1.470 1.00 40.69 122 HIS A CA 1
ATOM 628 C C . HIS A 1 122 ? 46.017 35.720 2.193 1.00 40.45 122 HIS A C 1
ATOM 629 O O . HIS A 1 122 ? 45.171 36.044 3.033 1.00 41.13 122 HIS A O 1
ATOM 636 N N . LEU A 1 123 ? 47.032 36.524 1.896 1.00 41.79 123 LEU A N 1
ATOM 637 C CA . LEU A 1 123 ? 47.101 37.892 2.485 1.00 43.52 123 LEU A CA 1
ATOM 638 C C . LEU A 1 123 ? 46.015 38.817 1.914 1.00 44.04 123 LEU A C 1
ATOM 639 O O . LEU A 1 123 ? 45.500 38.574 0.839 1.00 44.05 123 LEU A O 1
ATOM 644 N N . THR A 1 124 ? 45.678 39.881 2.642 1.00 48.67 124 THR A N 1
ATOM 645 C CA . THR A 1 124 ? 44.468 40.701 2.385 1.00 48.43 124 THR A CA 1
ATOM 646 C C . THR A 1 124 ? 44.482 42.007 3.215 1.00 49.71 124 THR A C 1
ATOM 647 O O . THR A 1 124 ? 44.886 41.989 4.391 1.00 46.48 124 THR A O 1
ATOM 651 N N . ARG A 1 125 ? 44.013 43.114 2.614 1.00 52.22 125 ARG A N 1
ATOM 652 C CA . ARG A 1 125 ? 44.253 44.482 3.132 1.00 52.53 125 ARG A CA 1
ATOM 653 C C . ARG A 1 125 ? 43.024 45.156 3.775 1.00 54.02 125 ARG A C 1
ATOM 654 O O . ARG A 1 125 ? 41.899 44.993 3.282 1.00 52.82 125 ARG A O 1
ATOM 662 N N . ALA A 1 126 ? 43.258 45.920 4.857 1.00 54.10 126 ALA A N 1
ATOM 663 C CA . ALA A 1 126 ? 42.198 46.712 5.516 1.00 55.53 126 ALA A CA 1
ATOM 664 C C . ALA A 1 126 ? 42.668 48.030 6.186 1.00 54.62 126 ALA A C 1
ATOM 665 O O . ALA A 1 126 ? 43.865 48.334 6.260 1.00 53.03 126 ALA A O 1
ATOM 667 N N . VAL A 1 139 ? 33.511 44.827 -1.477 1.00 51.75 139 VAL A N 1
ATOM 668 C CA . VAL A 1 139 ? 34.356 46.020 -1.369 1.00 53.58 139 VAL A CA 1
ATOM 669 C C . VAL A 1 139 ? 35.817 45.616 -1.024 1.00 54.25 139 VAL A C 1
ATOM 670 O O . VAL A 1 139 ? 36.123 44.426 -0.999 1.00 57.17 139 VAL A O 1
ATOM 674 N N . ASP A 1 140 ? 36.688 46.604 -0.770 1.00 53.90 140 ASP A N 1
ATOM 675 C CA . ASP A 1 140 ? 38.169 46.453 -0.688 1.00 53.77 140 ASP A CA 1
ATOM 676 C C . ASP A 1 140 ? 38.768 45.028 -0.481 1.00 54.92 140 ASP A C 1
ATOM 677 O O . ASP A 1 140 ? 39.598 44.584 -1.266 1.00 52.94 140 ASP A O 1
ATOM 682 N N . PRO A 1 141 ? 38.401 44.334 0.602 1.00 55.16 141 PRO A N 1
ATOM 683 C CA . PRO A 1 141 ? 38.929 42.994 0.783 1.00 55.61 141 PRO A CA 1
ATOM 684 C C . PRO A 1 141 ? 38.005 41.828 0.400 1.00 56.32 141 PRO A C 1
ATOM 685 O O . PRO A 1 141 ? 38.479 40.683 0.343 1.00 56.41 141 PRO A O 1
ATOM 689 N N . ILE A 1 142 ? 36.719 42.077 0.170 1.00 55.27 142 ILE A N 1
ATOM 690 C CA . ILE A 1 142 ? 35.800 40.979 -0.111 1.00 56.71 142 ILE A CA 1
ATOM 691 C C . ILE A 1 142 ? 35.712 40.750 -1.612 1.00 58.64 142 ILE A C 1
ATOM 692 O O . ILE A 1 142 ? 35.848 39.610 -2.088 1.00 61.99 142 ILE A O 1
ATOM 697 N N . ARG A 1 143 ? 35.493 41.826 -2.363 1.00 57.39 143 ARG A N 1
ATOM 698 C CA . ARG A 1 143 ? 35.758 41.793 -3.804 1.00 56.58 143 ARG A CA 1
ATOM 699 C C . ARG A 1 143 ? 37.117 41.095 -4.051 1.00 54.58 143 ARG A C 1
ATOM 700 O O . ARG A 1 143 ? 37.216 40.198 -4.884 1.00 56.41 143 ARG A O 1
ATOM 708 N N . ASP A 1 144 ? 38.141 41.512 -3.305 1.00 51.91 144 ASP A N 1
ATOM 709 C CA . ASP A 1 144 ? 39.485 40.972 -3.445 1.00 52.00 144 ASP A CA 1
ATOM 710 C C . ASP A 1 144 ? 39.539 39.467 -3.266 1.00 50.84 144 ASP A C 1
ATOM 711 O O . ASP A 1 144 ? 40.159 38.767 -4.054 1.00 50.35 144 ASP A O 1
ATOM 716 N N . ILE A 1 145 ? 38.889 38.986 -2.219 1.00 49.71 145 ILE A N 1
ATOM 717 C CA . ILE A 1 145 ? 38.881 37.558 -1.913 1.00 48.94 145 ILE A CA 1
ATOM 718 C C . ILE A 1 145 ? 38.186 36.792 -3.040 1.00 48.46 145 ILE A C 1
ATOM 719 O O . ILE A 1 145 ? 38.717 35.770 -3.515 1.00 46.16 145 ILE A O 1
ATOM 724 N N . GLU A 1 146 ? 37.031 37.309 -3.476 1.00 46.97 146 GLU A N 1
ATOM 725 C CA . GLU A 1 146 ? 36.263 36.698 -4.570 1.00 48.49 146 GLU A CA 1
ATOM 726 C C . GLU A 1 146 ? 37.100 36.652 -5.846 1.00 48.20 146 GLU A C 1
ATOM 727 O O . GLU A 1 146 ? 37.077 35.646 -6.585 1.00 47.77 146 GLU A O 1
ATOM 733 N N . ILE A 1 147 ? 37.864 37.719 -6.081 1.00 44.54 147 ILE A N 1
ATOM 734 C CA . ILE A 1 147 ? 38.781 37.733 -7.212 1.00 45.91 147 ILE A CA 1
ATOM 735 C C . ILE A 1 147 ? 39.742 36.558 -7.084 1.00 45.00 147 ILE A C 1
ATOM 736 O O . ILE A 1 147 ? 39.644 35.607 -7.830 1.00 46.56 147 ILE A O 1
ATOM 741 N N . ILE A 1 148 ? 40.644 36.600 -6.118 1.00 44.18 148 ILE A N 1
ATOM 742 C CA . ILE A 1 148 ? 41.660 35.558 -5.990 1.00 43.76 148 ILE A CA 1
ATOM 743 C C . ILE A 1 148 ? 41.074 34.143 -6.074 1.00 44.49 148 ILE A C 1
ATOM 744 O O . ILE A 1 148 ? 41.674 33.263 -6.686 1.00 40.81 148 ILE A O 1
ATOM 749 N N . HIS A 1 149 ? 39.904 33.933 -5.472 1.00 46.52 149 HIS A N 1
ATOM 750 C CA . HIS A 1 149 ? 39.202 32.659 -5.628 1.00 46.83 149 HIS A CA 1
ATOM 751 C C . HIS A 1 149 ? 38.810 32.438 -7.078 1.00 46.73 149 HIS A C 1
ATOM 752 O O . HIS A 1 149 ? 38.992 31.347 -7.597 1.00 45.22 149 HIS A O 1
ATOM 759 N N . GLU A 1 150 ? 38.281 33.481 -7.719 1.00 49.63 150 GLU A N 1
ATOM 760 C CA . GLU A 1 150 ? 37.967 33.470 -9.168 1.00 49.20 150 GLU A CA 1
ATOM 761 C C . GLU A 1 150 ? 39.130 33.012 -10.048 1.00 47.54 150 GLU A C 1
ATOM 762 O O . GLU A 1 150 ? 38.962 32.068 -10.810 1.00 44.70 150 GLU A O 1
ATOM 768 N N . GLU A 1 151 ? 40.289 33.672 -9.951 1.00 48.10 151 GLU A N 1
ATOM 769 C CA . GLU A 1 151 ? 41.487 33.239 -10.695 1.00 51.99 151 GLU A CA 1
ATOM 770 C C . GLU A 1 151 ? 41.763 31.755 -10.489 1.00 52.38 151 GLU A C 1
ATOM 771 O O . GLU A 1 151 ? 41.865 30.995 -11.448 1.00 55.41 151 GLU A O 1
ATOM 777 N N . LEU A 1 152 ? 41.869 31.342 -9.231 1.00 53.27 152 LEU A N 1
ATOM 778 C CA . LEU A 1 152 ? 42.300 29.984 -8.916 1.00 52.26 152 LEU A CA 1
ATOM 779 C C . LEU A 1 152 ? 41.314 28.949 -9.457 1.00 52.53 152 LEU A C 1
ATOM 780 O O . LEU A 1 152 ? 41.741 27.913 -9.975 1.00 54.04 152 LEU A O 1
ATOM 785 N N . GLN A 1 153 ? 40.014 29.228 -9.358 1.00 50.05 153 GLN A N 1
ATOM 786 C CA . GLN A 1 153 ? 39.005 28.327 -9.910 1.00 51.16 153 GLN A CA 1
ATOM 787 C C . GLN A 1 153 ? 39.112 28.278 -11.438 1.00 53.52 153 GLN A C 1
ATOM 788 O O . GLN A 1 153 ? 38.945 27.219 -12.055 1.00 55.04 153 GLN A O 1
ATOM 794 N N . LEU A 1 154 ? 39.399 29.429 -12.043 1.00 54.24 154 LEU A N 1
ATOM 795 C CA . LEU A 1 154 ? 39.460 29.539 -13.499 1.00 52.86 154 LEU A CA 1
ATOM 796 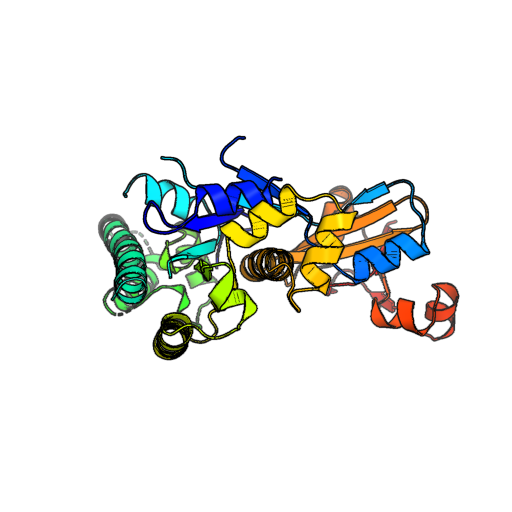C C . LEU A 1 154 ? 40.746 28.936 -14.035 1.00 54.08 154 LEU A C 1
ATOM 797 O O . LEU A 1 154 ? 40.753 28.385 -15.133 1.00 55.26 154 LEU A O 1
ATOM 802 N N . LYS A 1 155 ? 41.840 29.038 -13.287 1.00 55.05 155 LYS A N 1
ATOM 803 C CA . LYS A 1 155 ? 43.071 28.363 -13.715 1.00 55.31 155 LYS A CA 1
ATOM 804 C C . LYS A 1 155 ? 42.833 26.856 -13.707 1.00 54.67 155 LYS A C 1
ATOM 805 O O . LYS A 1 155 ? 43.332 26.149 -14.577 1.00 52.81 155 LYS A O 1
ATOM 811 N N . ASP A 1 156 ? 42.012 26.379 -12.776 1.00 55.16 156 ASP A N 1
ATOM 812 C CA . ASP A 1 156 ? 41.723 24.949 -12.706 1.00 57.73 156 ASP A CA 1
ATOM 813 C C . ASP A 1 156 ? 40.901 24.433 -13.898 1.00 58.77 156 ASP A C 1
ATOM 814 O O . ASP A 1 156 ? 41.306 23.462 -14.529 1.00 60.75 156 ASP A O 1
ATOM 819 N N . GLU A 1 157 ? 39.769 25.061 -14.212 1.00 60.16 157 GLU A N 1
ATOM 820 C CA . GLU A 1 157 ? 38.964 24.637 -15.383 1.00 62.50 157 GLU A CA 1
ATOM 821 C C . GLU A 1 157 ? 39.796 24.637 -16.672 1.00 62.68 157 GLU A C 1
ATOM 822 O O . GLU A 1 157 ? 39.680 23.751 -17.513 1.00 58.39 157 GLU A O 1
ATOM 828 N N . GLU A 1 158 ? 40.656 25.640 -16.779 1.00 64.86 158 GLU A N 1
ATOM 829 C CA . GLU A 1 158 ? 41.463 25.874 -17.956 1.00 65.41 158 GLU A CA 1
ATOM 830 C C . GLU A 1 158 ? 42.468 24.751 -18.164 1.00 65.49 158 GLU A C 1
ATOM 831 O O . GLU A 1 158 ? 42.842 24.464 -19.292 1.00 65.54 158 GLU A O 1
ATOM 837 N N . MET A 1 159 ? 42.906 24.139 -17.067 1.00 67.75 159 MET A N 1
ATOM 838 C CA . MET A 1 159 ? 43.795 22.977 -17.101 1.00 68.62 159 MET A CA 1
ATOM 839 C C . MET A 1 159 ? 43.008 21.677 -17.226 1.00 69.85 159 MET A C 1
ATOM 840 O O . MET A 1 159 ? 43.480 20.715 -17.832 1.00 70.24 159 MET A O 1
ATOM 845 N N . ILE A 1 160 ? 41.804 21.649 -16.664 1.00 72.52 160 ILE A N 1
ATOM 846 C CA . ILE A 1 160 ? 40.933 20.481 -16.798 1.00 73.77 160 ILE A CA 1
ATOM 847 C C . ILE A 1 160 ? 40.529 20.227 -18.256 1.00 76.99 160 ILE A C 1
ATOM 848 O O . ILE A 1 160 ? 40.175 19.104 -18.618 1.00 79.80 160 ILE A O 1
ATOM 853 N N . GLY A 1 161 ? 40.573 21.264 -19.089 1.00 78.38 161 GLY A N 1
ATOM 854 C CA . GLY A 1 161 ? 40.167 21.140 -20.478 1.00 77.82 161 GLY A CA 1
ATOM 855 C C . GLY A 1 161 ? 40.924 20.014 -21.146 1.00 78.83 161 GLY A C 1
ATOM 856 O O . GLY A 1 161 ? 40.363 18.932 -21.346 1.00 77.87 161 GLY A O 1
ATOM 857 N N . PRO A 1 162 ? 42.207 20.251 -21.477 1.00 80.16 162 PRO A N 1
ATOM 858 C CA . PRO A 1 162 ? 43.080 19.210 -22.052 1.00 81.40 162 PRO A CA 1
ATOM 859 C C . PRO A 1 162 ? 43.072 17.855 -21.325 1.00 81.53 162 PRO A C 1
ATOM 860 O O . PRO A 1 162 ? 43.254 16.825 -21.970 1.00 83.21 162 PRO A O 1
ATOM 864 N N . ILE A 1 163 ? 42.856 17.848 -20.011 1.00 81.60 163 ILE A N 1
ATOM 865 C CA . ILE A 1 163 ? 42.825 16.589 -19.257 1.00 83.31 163 ILE A CA 1
ATOM 866 C C . ILE A 1 163 ? 41.600 15.745 -19.637 1.00 84.74 163 ILE A C 1
ATOM 867 O O . ILE A 1 163 ? 41.556 14.545 -19.388 1.00 86.65 163 ILE A O 1
ATOM 872 N N . ILE A 1 164 ? 40.618 16.369 -20.260 1.00 85.59 164 ILE A N 1
ATOM 873 C CA . ILE A 1 164 ? 39.535 15.631 -20.867 1.00 87.00 164 ILE A CA 1
ATOM 874 C C . ILE A 1 164 ? 40.001 15.195 -22.254 1.00 88.39 164 ILE A C 1
ATOM 875 O O . ILE A 1 164 ? 40.051 13.996 -22.555 1.00 88.43 164 ILE A O 1
ATOM 880 N N . ASP A 1 165 ? 40.367 16.185 -23.071 1.00 89.07 165 ASP A N 1
ATOM 881 C CA . ASP A 1 165 ? 40.804 15.980 -24.455 1.00 89.55 165 ASP A CA 1
ATOM 882 C C . ASP A 1 165 ? 41.743 14.779 -24.584 1.00 90.04 165 ASP A C 1
ATOM 883 O O . ASP A 1 165 ? 41.409 13.790 -25.230 1.00 90.58 165 ASP A O 1
ATOM 888 N N . LYS A 1 166 ? 42.902 14.862 -23.940 1.00 91.14 166 LYS A N 1
ATOM 889 C CA . LYS A 1 166 ? 43.892 13.791 -23.995 1.00 91.34 166 LYS A CA 1
ATOM 890 C C . LYS A 1 166 ? 43.351 12.447 -23.485 1.00 92.23 166 LYS A C 1
ATOM 891 O O . LYS A 1 166 ? 43.776 11.397 -23.959 1.00 93.26 166 LYS A O 1
ATOM 897 N N . LEU A 1 167 ? 42.418 12.473 -22.535 1.00 93.10 167 LEU A N 1
ATOM 898 C CA . LEU A 1 167 ? 41.828 11.238 -22.012 1.00 93.66 167 LEU A CA 1
ATOM 899 C C . LEU A 1 167 ? 40.683 10.678 -22.862 1.00 94.46 167 LEU A C 1
ATOM 900 O O . LEU A 1 167 ? 40.270 9.533 -22.667 1.00 94.50 167 LEU A O 1
ATOM 905 N N . GLU A 1 168 ? 40.176 11.462 -23.807 1.00 95.51 168 GLU A N 1
ATOM 906 C CA . GLU A 1 168 ? 38.949 11.083 -24.509 1.00 96.82 168 GLU A CA 1
ATOM 907 C C . GLU A 1 168 ? 39.030 9.796 -25.341 1.00 97.96 168 GLU A C 1
ATOM 908 O O . GLU A 1 168 ? 37.994 9.186 -25.607 1.00 99.65 168 GLU A O 1
ATOM 914 N N . LYS A 1 169 ? 40.222 9.366 -25.752 1.00 97.67 169 LYS A N 1
ATOM 915 C CA . LYS A 1 169 ? 40.324 8.027 -26.327 1.00 97.47 169 LYS A CA 1
ATOM 916 C C . LYS A 1 169 ? 40.504 6.977 -25.226 1.00 97.29 169 LYS A C 1
ATOM 917 O O . LYS A 1 169 ? 41.567 6.878 -24.622 1.00 97.06 169 LYS A O 1
ATOM 923 N N . VAL A 1 170 ? 39.453 6.194 -24.989 1.00 97.01 170 VAL A N 1
ATOM 924 C CA . VAL A 1 170 ? 39.454 5.137 -23.973 1.00 97.19 170 VAL A CA 1
ATOM 925 C C . VAL A 1 170 ? 40.283 3.908 -24.418 1.00 97.85 170 VAL A C 1
ATOM 926 O O . VAL A 1 170 ? 39.764 3.006 -25.091 1.00 98.80 170 VAL A O 1
ATOM 930 N N . ALA A 1 171 ? 41.565 3.879 -24.041 1.00 97.56 171 ALA A N 1
ATOM 931 C CA . ALA A 1 171 ? 42.477 2.778 -24.406 1.00 96.59 171 ALA A CA 1
ATOM 932 C C . ALA A 1 171 ? 42.272 1.559 -23.505 1.00 95.98 171 ALA A C 1
ATOM 933 O O . ALA A 1 171 ? 42.684 1.548 -22.343 1.00 94.95 171 ALA A O 1
ATOM 935 N N . LYS A 1 180 ? 42.382 3.968 -18.303 1.00 103.46 180 LYS A N 1
ATOM 936 C CA . LYS A 1 180 ? 41.005 3.800 -18.743 1.00 104.24 180 LYS A CA 1
ATOM 937 C C . LYS A 1 180 ? 40.005 4.101 -17.621 1.00 104.54 180 LYS A C 1
ATOM 938 O O . LYS A 1 180 ? 39.029 4.820 -17.847 1.00 104.22 180 LYS A O 1
ATOM 944 N N . PRO A 1 181 ? 40.243 3.566 -16.405 1.00 105.44 181 PRO A N 1
ATOM 945 C CA . PRO A 1 181 ? 39.329 3.866 -15.289 1.00 105.74 181 PRO A CA 1
ATOM 946 C C . PRO A 1 181 ? 39.484 5.283 -14.722 1.00 106.09 181 PRO A C 1
ATOM 947 O O . PRO A 1 181 ? 38.599 5.754 -14.004 1.00 105.10 181 PRO A O 1
ATOM 951 N N . GLU A 1 182 ? 40.605 5.937 -15.031 1.00 107.08 182 GLU A N 1
ATOM 952 C CA . GLU A 1 182 ? 40.853 7.333 -14.636 1.00 107.10 182 GLU A CA 1
ATOM 953 C C . GLU A 1 182 ? 39.817 8.274 -15.233 1.00 107.26 182 GLU A C 1
ATOM 954 O O . GLU A 1 182 ? 39.313 9.163 -14.546 1.00 106.67 182 GLU A O 1
ATOM 960 N N . TYR A 1 183 ? 39.507 8.075 -16.512 1.00 107.72 183 TYR A N 1
ATOM 961 C CA . TYR A 1 183 ? 38.496 8.883 -17.191 1.00 108.06 183 TYR A CA 1
ATOM 962 C C . TYR A 1 183 ? 37.204 9.006 -16.370 1.00 108.64 183 TYR A C 1
ATOM 963 O O . TYR A 1 183 ? 36.568 10.061 -16.361 1.00 109.08 183 TYR A O 1
ATOM 972 N N . ASP A 1 184 ? 36.820 7.929 -15.688 1.00 108.70 184 ASP A N 1
ATOM 973 C CA . ASP A 1 184 ? 35.619 7.937 -14.845 1.00 107.95 184 ASP A CA 1
ATOM 974 C C . ASP A 1 184 ? 35.628 9.120 -13.878 1.00 107.57 184 ASP A C 1
ATOM 975 O O . ASP A 1 184 ? 34.661 9.878 -13.798 1.00 106.82 184 ASP A O 1
ATOM 980 N N . ILE A 1 185 ? 36.742 9.284 -13.171 1.00 107.08 185 ILE A N 1
ATOM 981 C CA . ILE A 1 185 ? 36.817 10.207 -12.044 1.00 106.92 185 ILE A CA 1
ATOM 982 C C . ILE A 1 185 ? 37.081 11.659 -12.428 1.00 105.82 185 ILE A C 1
ATOM 983 O O . ILE A 1 185 ? 36.648 12.576 -11.723 1.00 105.02 185 ILE A O 1
ATOM 988 N N . MET A 1 186 ? 37.789 11.874 -13.530 1.00 105.25 186 MET A N 1
ATOM 989 C CA . MET A 1 186 ? 38.026 13.231 -14.019 1.00 105.78 186 MET A CA 1
ATOM 990 C C . MET A 1 186 ? 36.728 13.972 -14.324 1.00 106.29 186 MET A C 1
ATOM 991 O O . MET A 1 186 ? 36.651 15.187 -14.134 1.00 107.16 186 MET A O 1
ATOM 996 N N . CYS A 1 187 ? 35.719 13.251 -14.810 1.00 106.13 187 CYS A N 1
ATOM 997 C CA . CYS A 1 187 ? 34.387 13.832 -14.997 1.00 106.09 187 CYS A CA 1
ATOM 998 C C . CYS A 1 187 ? 33.865 14.335 -13.657 1.00 105.59 187 CYS A C 1
ATOM 999 O O . CYS A 1 187 ? 33.431 15.482 -13.532 1.00 105.16 187 CYS A O 1
ATOM 1002 N N . LYS A 1 188 ? 33.925 13.460 -12.657 1.00 105.02 188 LYS A N 1
ATOM 1003 C CA . LYS A 1 188 ? 33.493 13.798 -11.309 1.00 103.98 188 LYS A CA 1
ATOM 1004 C C . LYS A 1 188 ? 34.121 15.130 -10.905 1.00 103.23 188 LYS A C 1
ATOM 1005 O O . LYS A 1 188 ? 33.417 16.049 -10.485 1.00 102.70 188 LYS A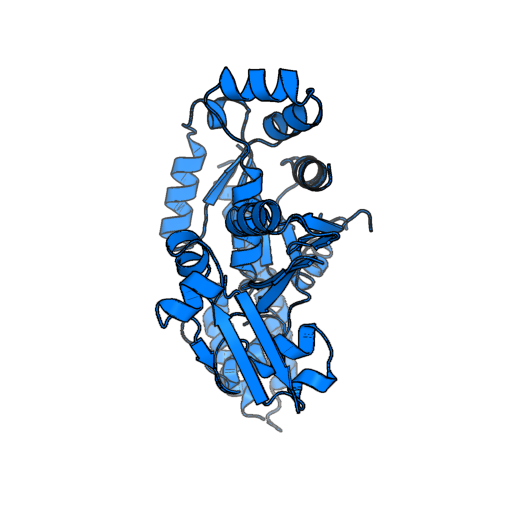 O 1
ATOM 1011 N N . VAL A 1 189 ? 35.438 15.234 -11.077 1.00 102.13 189 VAL A N 1
ATOM 1012 C CA . VAL A 1 189 ? 36.167 16.466 -10.783 1.00 101.28 189 VAL A CA 1
ATOM 1013 C C . VAL A 1 189 ? 35.632 17.663 -11.569 1.00 101.40 189 VAL A C 1
ATOM 1014 O O . VAL A 1 189 ? 35.245 18.669 -10.975 1.00 103.25 189 VAL A O 1
ATOM 1018 N N . LYS A 1 190 ? 35.616 17.549 -12.896 1.00 100.29 190 LYS A N 1
ATOM 1019 C CA . LYS A 1 190 ? 35.101 18.612 -13.782 1.00 99.74 190 LYS A CA 1
ATOM 1020 C C . LYS A 1 190 ? 33.677 19.027 -13.418 1.00 98.23 190 LYS A C 1
ATOM 1021 O O . LYS A 1 190 ? 33.339 20.213 -13.400 1.00 95.81 190 LYS A O 1
ATOM 1027 N N . SER A 1 191 ? 32.847 18.024 -13.158 1.00 97.91 191 SER A N 1
ATOM 1028 C CA . SER A 1 191 ? 31.479 18.237 -12.731 1.00 97.60 191 SER A CA 1
ATOM 1029 C C . SER A 1 191 ? 31.473 19.069 -11.456 1.00 97.51 191 SER A C 1
ATOM 1030 O O . SER A 1 191 ? 30.666 19.979 -11.307 1.00 98.22 191 SER A O 1
ATOM 1033 N N . TRP A 1 192 ? 32.394 18.753 -10.548 1.00 97.24 192 TRP A N 1
ATOM 1034 C CA . TRP A 1 192 ? 32.535 19.475 -9.288 1.00 96.52 192 TRP A CA 1
ATOM 1035 C C . TRP A 1 192 ? 33.144 20.862 -9.458 1.00 95.92 192 TRP A C 1
ATOM 1036 O O . TRP A 1 192 ? 32.766 21.795 -8.747 1.00 96.34 192 TRP A O 1
ATOM 1047 N N . VAL A 1 193 ? 34.095 20.986 -10.382 1.00 94.32 193 VAL A N 1
ATOM 1048 C CA . VAL A 1 193 ? 34.762 22.266 -10.650 1.00 94.94 193 VAL A CA 1
ATOM 1049 C C . VAL A 1 193 ? 34.082 23.073 -11.788 1.00 95.97 193 VAL A C 1
ATOM 1050 O O . VAL A 1 193 ? 34.642 24.066 -12.269 1.00 96.26 193 VAL A O 1
ATOM 1054 N N . ILE A 1 194 ? 32.894 22.641 -12.224 1.00 96.34 194 ILE A N 1
ATOM 1055 C CA . ILE A 1 194 ? 32.015 23.480 -13.058 1.00 95.86 194 ILE A CA 1
ATOM 1056 C C . ILE A 1 194 ? 30.789 23.930 -12.244 1.00 97.45 194 ILE A C 1
ATOM 1057 O O . ILE A 1 194 ? 29.724 24.232 -12.812 1.00 96.35 194 ILE A O 1
ATOM 1062 N N . ASP A 1 195 ? 30.961 23.964 -10.914 1.00 96.13 195 ASP A N 1
ATOM 1063 C CA . ASP A 1 195 ? 29.957 24.473 -9.994 1.00 95.26 195 ASP A CA 1
ATOM 1064 C C . ASP A 1 195 ? 30.460 25.790 -9.418 1.00 95.16 195 ASP A C 1
ATOM 1065 O O . ASP A 1 195 ? 31.635 26.133 -9.572 1.00 93.95 195 ASP A O 1
ATOM 1070 N N . LYS A 1 198 ? 32.876 24.544 -7.996 1.00 86.79 198 LYS A N 1
ATOM 1071 C CA . LYS A 1 198 ? 33.430 24.465 -6.651 1.00 85.30 198 LYS A CA 1
ATOM 1072 C C . LYS A 1 198 ? 34.919 24.110 -6.637 1.00 84.18 198 LYS A C 1
ATOM 1073 O O . LYS A 1 198 ? 35.381 23.421 -7.534 1.00 84.00 198 LYS A O 1
ATOM 1079 N N . PRO A 1 199 ? 35.671 24.593 -5.623 1.00 84.16 199 PRO A N 1
ATOM 1080 C CA . PRO A 1 199 ? 37.057 24.171 -5.355 1.00 84.69 199 PRO A CA 1
ATOM 1081 C C . PRO A 1 199 ? 37.176 22.691 -5.020 1.00 84.07 199 PRO A C 1
ATOM 1082 O O . PRO A 1 199 ? 36.251 22.124 -4.439 1.00 82.90 199 PRO A O 1
ATOM 1086 N N . VAL A 1 200 ? 38.310 22.084 -5.366 1.00 83.93 200 VAL A N 1
ATOM 1087 C CA . VAL A 1 200 ? 38.530 20.659 -5.130 1.00 85.18 200 VAL A CA 1
ATOM 1088 C C . VAL A 1 200 ? 38.325 20.341 -3.672 1.00 86.00 200 VAL A C 1
ATOM 1089 O O . VAL A 1 200 ? 37.505 19.492 -3.332 1.00 87.07 200 VAL A O 1
ATOM 1093 N N . ARG A 1 201 ? 39.050 21.058 -2.817 1.00 87.33 201 ARG A N 1
ATOM 1094 C CA . ARG A 1 201 ? 39.059 20.795 -1.369 1.00 88.69 201 ARG A CA 1
ATOM 1095 C C . ARG A 1 201 ? 37.695 20.836 -0.658 1.00 89.68 201 ARG A C 1
ATOM 1096 O O . ARG A 1 201 ? 37.552 20.249 0.414 1.00 91.28 201 ARG A O 1
ATOM 1104 N N . PHE A 1 202 ? 36.704 21.511 -1.241 1.00 90.92 202 PHE A N 1
ATOM 1105 C CA . PHE A 1 202 ? 35.357 21.590 -0.641 1.00 92.47 202 PHE A CA 1
ATOM 1106 C C . PHE A 1 202 ? 34.622 20.252 -0.686 1.00 94.19 202 PHE A C 1
ATOM 1107 O O . PHE A 1 202 ? 33.540 20.120 -0.113 1.00 93.48 202 PHE A O 1
ATOM 1115 N N . TYR A 1 203 ? 35.177 19.279 -1.403 1.00 96.26 203 TYR A N 1
ATOM 1116 C CA . TYR A 1 203 ? 34.631 17.935 -1.393 1.00 96.97 203 TYR A CA 1
ATOM 1117 C C . TYR A 1 203 ? 35.391 17.145 -0.349 1.00 97.99 203 TYR A C 1
ATOM 1118 O O . TYR A 1 203 ? 36.534 16.757 -0.574 1.00 97.95 203 TYR A O 1
ATOM 1127 N N . HIS A 1 204 ? 34.754 16.924 0.801 1.00 99.13 204 HIS A N 1
ATOM 1128 C CA . HIS A 1 204 ? 35.403 16.265 1.945 1.00 99.31 204 HIS A CA 1
ATOM 1129 C C . HIS A 1 204 ? 35.321 14.748 1.824 1.00 99.66 204 HIS A C 1
ATOM 1130 O O . HIS A 1 204 ? 35.770 14.024 2.715 1.00 98.88 204 HIS A O 1
ATOM 1137 N N . ASP A 1 205 ? 34.737 14.285 0.717 1.00 100.23 205 ASP A N 1
ATOM 1138 C CA . ASP A 1 205 ? 34.643 12.868 0.394 1.00 100.42 205 ASP A CA 1
ATOM 1139 C C . ASP A 1 205 ? 35.609 12.592 -0.753 1.00 101.02 205 ASP A C 1
ATOM 1140 O O . ASP A 1 205 ? 35.513 13.211 -1.808 1.00 101.78 205 ASP A O 1
ATOM 1145 N N . TRP A 1 206 ? 36.553 11.682 -0.537 1.00 101.68 206 TRP A N 1
ATOM 1146 C CA . TRP A 1 206 ? 37.476 11.254 -1.587 1.00 101.81 206 TRP A CA 1
ATOM 1147 C C . TRP A 1 206 ? 37.819 9.785 -1.369 1.00 101.22 206 TRP A C 1
ATOM 1148 O O . TRP A 1 206 ? 37.362 9.182 -0.398 1.00 101.17 206 TRP A O 1
ATOM 1159 N N . ASN A 1 207 ? 38.616 9.214 -2.271 1.00 100.29 207 ASN A N 1
ATOM 1160 C CA . ASN A 1 207 ? 39.178 7.872 -2.077 1.00 99.55 207 ASN A CA 1
ATOM 1161 C C . ASN A 1 207 ? 40.600 7.749 -2.634 1.00 98.68 207 ASN A C 1
ATOM 1162 O O . ASN A 1 207 ? 41.128 8.684 -3.235 1.00 97.71 207 ASN A O 1
ATOM 1167 N N . ASP A 1 208 ? 41.214 6.594 -2.414 1.00 98.84 208 ASP A N 1
ATOM 1168 C CA . ASP A 1 208 ? 42.602 6.361 -2.823 1.00 99.26 208 ASP A CA 1
ATOM 1169 C C . ASP A 1 208 ? 42.780 6.573 -4.323 1.00 99.78 208 ASP A C 1
ATOM 1170 O O . ASP A 1 208 ? 43.740 7.204 -4.771 1.00 100.66 208 ASP A O 1
ATOM 1175 N N . LYS A 1 209 ? 41.837 6.041 -5.088 1.00 99.52 209 LYS A N 1
ATOM 1176 C CA . LYS A 1 209 ? 41.868 6.145 -6.536 1.00 99.85 209 LYS A CA 1
ATOM 1177 C C . LYS A 1 209 ? 41.734 7.616 -6.946 1.00 100.59 209 LYS A C 1
ATOM 1178 O O . LYS A 1 209 ? 42.486 8.112 -7.792 1.00 100.70 209 LYS A O 1
ATOM 1184 N N . GLU A 1 210 ? 40.787 8.310 -6.322 1.00 100.18 210 GLU A N 1
ATOM 1185 C CA . GLU A 1 210 ? 40.554 9.723 -6.596 1.00 99.67 210 GLU A CA 1
ATOM 1186 C C . GLU A 1 210 ? 41.764 10.582 -6.209 1.00 98.92 210 GLU A C 1
ATOM 1187 O O . GLU A 1 210 ? 42.216 11.401 -7.005 1.00 100.15 210 GLU A O 1
ATOM 1193 N N . ILE A 1 211 ? 42.297 10.401 -5.004 1.00 96.88 211 ILE A N 1
ATOM 1194 C CA . ILE A 1 211 ? 43.430 11.223 -4.570 1.00 96.16 211 ILE A CA 1
ATOM 1195 C C . ILE A 1 211 ? 44.646 11.006 -5.479 1.00 94.47 211 ILE A C 1
ATOM 1196 O O . ILE A 1 211 ? 45.344 11.962 -5.814 1.00 94.06 211 ILE A O 1
ATOM 1201 N N . GLU A 1 212 ? 44.882 9.760 -5.890 1.00 93.19 212 GLU A N 1
ATOM 1202 C CA . GLU A 1 212 ? 45.950 9.454 -6.848 1.00 92.94 212 GLU A CA 1
ATOM 1203 C C . GLU A 1 212 ? 45.883 10.435 -8.019 1.00 91.36 212 GLU A C 1
ATOM 1204 O O . GLU A 1 212 ? 46.822 11.191 -8.273 1.00 89.00 212 GLU A O 1
ATOM 1210 N N . VAL A 1 213 ? 44.741 10.421 -8.702 1.00 91.84 213 VAL A N 1
ATOM 1211 C CA . VAL A 1 213 ? 44.501 11.271 -9.875 1.00 92.06 213 VAL A CA 1
ATOM 1212 C C . VAL A 1 213 ? 44.607 12.747 -9.507 1.00 91.49 213 VAL A C 1
ATOM 1213 O O . VAL A 1 213 ? 45.268 13.516 -10.209 1.00 92.11 213 VAL A O 1
ATOM 1217 N N . LEU A 1 214 ? 43.950 13.136 -8.410 1.00 89.53 214 LEU A N 1
ATOM 1218 C CA . LEU A 1 214 ? 44.011 14.515 -7.934 1.00 87.66 214 LEU A CA 1
ATOM 1219 C C . LEU A 1 214 ? 45.465 14.929 -7.799 1.00 85.90 214 LEU A C 1
ATOM 1220 O O . LEU A 1 214 ? 45.879 15.963 -8.338 1.00 84.72 214 LEU A O 1
ATOM 1225 N N . ASN A 1 215 ? 46.239 14.095 -7.107 1.00 82.78 215 ASN A N 1
ATOM 1226 C CA . ASN A 1 215 ? 47.621 14.419 -6.811 1.00 82.33 215 ASN A CA 1
ATOM 1227 C C . ASN A 1 215 ? 48.463 14.467 -8.068 1.00 80.55 215 ASN A C 1
ATOM 1228 O O . ASN A 1 215 ? 49.524 15.085 -8.083 1.00 80.61 215 ASN A O 1
ATOM 1233 N N . LYS A 1 216 ? 47.991 13.817 -9.123 1.00 78.94 216 LYS A N 1
ATOM 1234 C CA . LYS A 1 216 ? 48.664 13.888 -10.416 1.00 78.53 216 LYS A CA 1
ATOM 1235 C C . LYS A 1 216 ? 48.724 15.337 -10.927 1.00 75.87 216 LYS A C 1
ATOM 1236 O O . LYS A 1 216 ? 49.726 15.760 -11.486 1.00 76.23 216 LYS A O 1
ATOM 1242 N N . HIS A 1 217 ? 47.668 16.113 -10.707 1.00 73.34 217 HIS A N 1
ATOM 1243 C CA . HIS A 1 217 ? 47.623 17.474 -11.249 1.00 70.18 217 HIS A CA 1
ATOM 1244 C C . HIS A 1 217 ? 47.768 18.607 -10.235 1.00 66.47 217 HIS A C 1
ATOM 1245 O O . HIS A 1 217 ? 48.036 19.737 -10.640 1.00 63.84 217 HIS A O 1
ATOM 1252 N N . LEU A 1 218 ? 47.661 18.301 -8.938 1.00 64.14 218 LEU A N 1
ATOM 1253 C CA . LEU A 1 218 ? 47.833 19.311 -7.882 1.00 61.53 218 LEU A CA 1
ATOM 1254 C C . LEU A 1 218 ? 47.092 20.609 -8.220 1.00 58.72 218 LEU A C 1
ATOM 1255 O O . LEU A 1 218 ? 47.705 21.659 -8.402 1.00 56.94 218 LEU A O 1
ATOM 1260 N N . PHE A 1 219 ? 45.775 20.523 -8.316 1.00 56.65 219 PHE A N 1
ATOM 1261 C CA . PHE A 1 219 ? 44.957 21.689 -8.639 1.00 58.56 219 PHE A CA 1
ATOM 1262 C C . PHE A 1 219 ? 45.055 22.822 -7.601 1.00 57.43 219 PHE A C 1
ATOM 1263 O O . PHE A 1 219 ? 45.176 22.584 -6.385 1.00 58.91 219 PHE A O 1
ATOM 1271 N N . LEU A 1 220 ? 44.947 24.054 -8.080 1.00 54.58 220 LEU A N 1
ATOM 1272 C CA . LEU A 1 220 ? 45.097 25.216 -7.216 1.00 55.42 220 LEU A CA 1
ATOM 1273 C C . LEU A 1 220 ? 44.046 25.216 -6.095 1.00 53.55 220 LEU A C 1
ATOM 1274 O O . LEU A 1 220 ? 44.364 25.494 -4.945 1.00 51.21 220 LEU A O 1
ATOM 1279 N N . THR A 1 221 ? 42.817 24.836 -6.426 1.00 52.47 221 THR A N 1
ATOM 1280 C CA . THR A 1 221 ? 41.756 24.752 -5.445 1.00 54.48 221 THR A CA 1
ATOM 1281 C C . THR A 1 221 ? 41.813 23.531 -4.541 1.00 55.67 221 THR A C 1
ATOM 1282 O O . THR A 1 221 ? 40.915 23.329 -3.732 1.00 58.65 221 THR A O 1
ATOM 1286 N N . SER A 1 222 ? 42.836 22.694 -4.686 1.00 57.89 222 SER A N 1
ATOM 1287 C CA . SER A 1 222 ? 43.044 21.569 -3.765 1.00 56.01 222 SER A CA 1
ATOM 1288 C C . SER A 1 222 ? 44.021 21.931 -2.639 1.00 55.85 222 SER A C 1
ATOM 1289 O O . SER A 1 222 ? 44.109 21.221 -1.629 1.00 56.01 222 SER A O 1
ATOM 1292 N N . LYS A 1 223 ? 44.766 23.019 -2.828 1.00 53.32 223 LYS A N 1
ATOM 1293 C CA . LYS A 1 223 ? 45.698 23.503 -1.825 1.00 52.71 223 LYS A CA 1
ATOM 1294 C C . LYS A 1 223 ? 44.921 24.174 -0.667 1.00 54.41 223 LYS A C 1
ATOM 1295 O O . LYS A 1 223 ? 43.895 24.815 -0.891 1.00 57.22 223 LYS A O 1
ATOM 1301 N N . PRO A 1 224 ? 45.392 24.013 0.576 1.00 53.26 224 PRO A N 1
ATOM 1302 C CA . PRO A 1 224 ? 44.673 24.660 1.640 1.00 52.75 224 PRO A CA 1
ATOM 1303 C C . PRO A 1 224 ? 45.062 26.121 1.787 1.00 52.41 224 PRO A C 1
ATOM 1304 O O . PRO A 1 224 ? 46.133 26.553 1.322 1.00 46.07 224 PRO A O 1
ATOM 1308 N N . MET A 1 225 ? 44.192 26.848 2.489 1.00 54.83 225 MET A N 1
ATOM 1309 C CA . MET A 1 225 ? 44.249 28.294 2.537 1.00 56.98 225 MET A CA 1
ATOM 1310 C C . MET A 1 225 ? 44.023 28.817 3.964 1.00 57.35 225 MET A C 1
ATOM 1311 O O . MET A 1 225 ? 43.164 28.316 4.704 1.00 56.50 225 MET A O 1
ATOM 1316 N N . VAL A 1 226 ? 44.820 29.829 4.310 1.00 56.24 226 VAL A N 1
ATOM 1317 C CA . VAL A 1 226 ? 44.705 30.563 5.553 1.00 55.19 226 VAL A CA 1
ATOM 1318 C C . VAL A 1 226 ? 44.668 32.063 5.260 1.00 56.38 226 VAL A C 1
ATOM 1319 O O . VAL A 1 226 ? 45.555 32.617 4.601 1.00 55.77 226 VAL A O 1
ATOM 1323 N N . TYR A 1 227 ? 43.637 32.717 5.782 1.00 56.46 227 TYR A N 1
ATOM 1324 C CA . TYR A 1 227 ? 43.405 34.117 5.536 1.00 54.55 227 TYR A CA 1
ATOM 1325 C C . TYR A 1 227 ? 44.152 34.999 6.535 1.00 53.93 227 TYR A C 1
ATOM 1326 O O . TYR A 1 227 ? 44.136 34.749 7.731 1.00 56.84 227 TYR A O 1
ATOM 1335 N N . LEU A 1 228 ? 44.834 36.010 6.025 1.00 51.15 228 LEU A N 1
ATOM 1336 C CA . LEU A 1 228 ? 45.590 36.926 6.841 1.00 52.20 228 LEU A CA 1
ATOM 1337 C C . LEU A 1 228 ? 45.142 38.370 6.537 1.00 55.39 228 LEU A C 1
ATOM 1338 O O . LEU A 1 228 ? 45.351 38.873 5.430 1.00 55.82 228 LEU A O 1
ATOM 1343 N N . VAL A 1 229 ? 44.524 39.040 7.507 1.00 55.01 229 VAL A N 1
ATOM 1344 C CA . VAL A 1 229 ? 44.000 40.377 7.263 1.00 52.87 229 VAL A CA 1
ATOM 1345 C C . VAL A 1 229 ? 44.994 41.460 7.737 1.00 51.57 229 VAL A C 1
ATOM 1346 O O . VAL A 1 229 ? 45.197 41.653 8.925 1.00 48.53 229 VAL A O 1
ATOM 1350 N N . ASN A 1 230 ? 45.633 42.146 6.791 1.00 52.09 230 ASN A N 1
ATOM 1351 C CA . ASN A 1 230 ? 46.624 43.177 7.129 1.00 52.68 230 ASN A CA 1
ATOM 1352 C C . ASN A 1 230 ? 45.913 44.467 7.536 1.00 52.80 230 ASN A C 1
ATOM 1353 O O . ASN A 1 230 ? 44.992 44.922 6.852 1.00 54.29 230 ASN A O 1
ATOM 1358 N N . LEU A 1 231 ? 46.356 45.039 8.651 1.00 53.49 231 LEU A N 1
ATOM 1359 C CA . LEU A 1 231 ? 45.623 46.072 9.364 1.00 54.01 231 LEU A CA 1
ATOM 1360 C C . LEU A 1 231 ? 46.570 47.158 9.798 1.00 56.12 231 LEU A C 1
ATOM 1361 O O . LEU A 1 231 ? 47.787 46.938 9.919 1.00 53.72 231 LEU A O 1
ATOM 1366 N N . SER A 1 232 ? 45.981 48.327 10.059 1.00 58.79 232 SER A N 1
ATOM 1367 C CA . SER A 1 232 ? 46.650 49.423 10.750 1.00 58.58 232 SER A CA 1
ATOM 1368 C C . SER A 1 232 ? 46.992 49.021 12.181 1.00 58.35 232 SER A C 1
ATOM 1369 O O . SER A 1 232 ? 46.237 48.288 12.830 1.00 57.24 232 SER A O 1
ATOM 1372 N N . GLU A 1 233 ? 48.132 49.507 12.661 1.00 58.58 233 GLU A N 1
ATOM 1373 C CA . GLU A 1 233 ? 48.506 49.389 14.067 1.00 60.69 233 GLU A CA 1
ATOM 1374 C C . GLU A 1 233 ? 47.279 49.526 14.981 1.00 61.62 233 GLU A C 1
ATOM 1375 O O . GLU A 1 233 ? 47.046 48.695 15.852 1.00 59.88 233 GLU A O 1
ATOM 1381 N N . LYS A 1 234 ? 46.472 50.555 14.731 1.00 65.47 234 LYS A N 1
ATOM 1382 C CA . LYS A 1 234 ? 45.311 50.880 15.576 1.00 68.04 234 LYS A CA 1
ATOM 1383 C C . LYS A 1 234 ? 44.218 49.797 15.706 1.00 68.91 234 LYS A C 1
ATOM 1384 O O . LYS A 1 234 ? 43.751 49.524 16.820 1.00 66.80 234 LYS A O 1
ATOM 1390 N N . ASP A 1 235 ? 43.801 49.193 14.591 1.00 70.58 235 ASP A N 1
ATOM 1391 C CA . ASP A 1 235 ? 42.670 48.251 14.626 1.00 71.54 235 ASP A CA 1
ATOM 1392 C C . ASP A 1 235 ? 43.041 46.941 15.288 1.00 73.51 235 ASP A C 1
ATOM 1393 O O . ASP A 1 235 ? 42.215 46.340 15.977 1.00 75.94 235 ASP A O 1
ATOM 1398 N N . TYR A 1 236 ? 44.273 46.490 15.082 1.00 74.84 236 TYR A N 1
ATOM 1399 C CA . TYR A 1 236 ? 44.730 45.281 15.758 1.00 74.94 236 TYR A CA 1
ATOM 1400 C C . TYR A 1 236 ? 44.690 45.587 17.236 1.00 73.88 236 TYR A C 1
ATOM 1401 O O . TYR A 1 236 ? 44.034 44.883 17.997 1.00 74.72 236 TYR A O 1
ATOM 1410 N N . ILE A 1 237 ? 45.346 46.675 17.623 1.00 72.70 237 ILE A N 1
ATOM 1411 C CA . ILE A 1 237 ? 45.486 47.010 19.034 1.00 73.12 237 ILE A CA 1
ATOM 1412 C C . ILE A 1 237 ? 44.127 47.182 19.715 1.00 72.98 237 ILE A C 1
ATOM 1413 O O . ILE A 1 237 ? 43.880 46.563 20.747 1.00 73.87 237 ILE A O 1
ATOM 1418 N N . ARG A 1 238 ? 43.246 47.996 19.134 1.00 72.41 238 ARG A N 1
ATOM 1419 C CA . ARG A 1 238 ? 41.933 48.242 19.738 1.00 70.63 238 ARG A CA 1
ATOM 1420 C C . ARG A 1 238 ? 40.902 47.169 19.366 1.00 69.14 238 ARG A C 1
ATOM 1421 O O . ARG A 1 238 ? 39.773 47.203 19.851 1.00 67.21 238 ARG A O 1
ATOM 1429 N N . LYS A 1 239 ? 41.288 46.222 18.510 1.00 67.86 239 LYS A N 1
ATOM 1430 C CA . LYS A 1 239 ? 40.539 44.968 18.345 1.00 66.33 239 LYS A CA 1
ATOM 1431 C C . LYS A 1 239 ? 39.088 45.176 17.868 1.00 63.80 239 LYS A C 1
ATOM 1432 O O . LYS A 1 239 ? 38.131 44.678 18.469 1.00 62.11 239 LYS A O 1
ATOM 1438 N N . LYS A 1 240 ? 38.940 45.932 16.790 1.00 60.74 240 LYS A N 1
ATOM 1439 C CA . LYS A 1 240 ? 37.664 46.028 16.084 1.00 60.03 240 LYS A CA 1
ATOM 1440 C C . LYS A 1 240 ? 37.878 46.698 14.728 1.00 59.02 240 LYS A C 1
ATOM 1441 O O . LYS A 1 240 ? 38.522 47.741 14.632 1.00 57.42 240 LYS A O 1
ATOM 1447 N N . ASN A 1 241 ? 37.367 46.061 13.680 1.00 58.22 241 ASN A N 1
ATOM 1448 C CA . ASN A 1 241 ? 37.646 46.463 12.320 1.00 58.41 241 ASN A CA 1
ATOM 1449 C C . ASN A 1 241 ? 36.514 45.994 11.449 1.00 58.83 241 ASN A C 1
ATOM 1450 O O . ASN A 1 241 ? 36.267 44.796 11.334 1.00 58.71 241 ASN A O 1
ATOM 1455 N N . LYS A 1 242 ? 35.831 46.961 10.843 1.00 60.98 242 LYS A N 1
ATOM 1456 C CA . LYS A 1 242 ? 34.691 46.716 9.964 1.00 62.72 242 LYS A CA 1
ATOM 1457 C C . LYS A 1 242 ? 34.869 45.431 9.166 1.00 65.58 242 LYS A C 1
ATOM 1458 O O . LYS A 1 242 ? 34.022 44.535 9.212 1.00 67.99 242 LYS A O 1
ATOM 1464 N N . TRP A 1 243 ? 35.997 45.338 8.468 1.00 66.09 243 TRP A N 1
ATOM 1465 C CA . TRP A 1 243 ? 36.169 44.331 7.428 1.00 65.65 243 TRP A CA 1
ATOM 1466 C C . TRP A 1 243 ? 36.359 42.937 7.970 1.00 66.53 243 TRP A C 1
ATOM 1467 O O . TRP A 1 243 ? 35.825 41.982 7.394 1.00 66.89 243 TRP A O 1
ATOM 1478 N N . LEU A 1 244 ? 37.095 42.815 9.078 1.00 66.58 244 LEU A N 1
ATOM 1479 C CA . LEU A 1 244 ? 37.342 41.500 9.676 1.00 64.38 244 LEU A CA 1
ATOM 1480 C C . LEU A 1 244 ? 36.018 40.830 10.036 1.00 64.10 244 LEU A C 1
ATOM 1481 O O . LEU A 1 244 ? 35.881 39.613 9.922 1.00 65.51 244 LEU A O 1
ATOM 1486 N N . ILE A 1 245 ? 35.035 41.622 10.444 1.00 62.40 245 ILE A N 1
ATOM 1487 C CA . ILE A 1 245 ? 33.714 41.074 10.713 1.00 63.58 245 ILE A CA 1
ATOM 1488 C C . ILE A 1 245 ? 33.157 40.502 9.431 1.00 62.46 245 ILE A C 1
ATOM 1489 O O . ILE A 1 245 ? 32.734 39.350 9.401 1.00 62.07 245 ILE A O 1
ATOM 1494 N N . LYS A 1 246 ? 33.169 41.302 8.370 1.00 62.56 246 LYS A N 1
ATOM 1495 C CA . LYS A 1 246 ? 32.554 40.874 7.116 1.00 63.74 246 LYS A CA 1
ATOM 1496 C C . LYS A 1 246 ? 33.362 39.733 6.470 1.00 60.96 246 LYS A C 1
ATOM 1497 O O . LYS A 1 246 ? 32.785 38.798 5.915 1.00 57.92 246 LYS A O 1
ATOM 1503 N N . ILE A 1 247 ? 34.682 39.783 6.597 1.00 60.38 247 ILE A N 1
ATOM 1504 C CA . ILE A 1 247 ? 35.518 38.682 6.112 1.00 62.46 247 ILE A CA 1
ATOM 1505 C C . ILE A 1 247 ? 35.151 37.377 6.810 1.00 64.28 247 ILE A C 1
ATOM 1506 O O . ILE A 1 247 ? 34.931 36.366 6.145 1.00 64.97 247 ILE A O 1
ATOM 1511 N N . LYS A 1 248 ? 35.078 37.419 8.144 1.00 66.39 248 LYS A N 1
ATOM 1512 C CA . LYS A 1 248 ? 34.64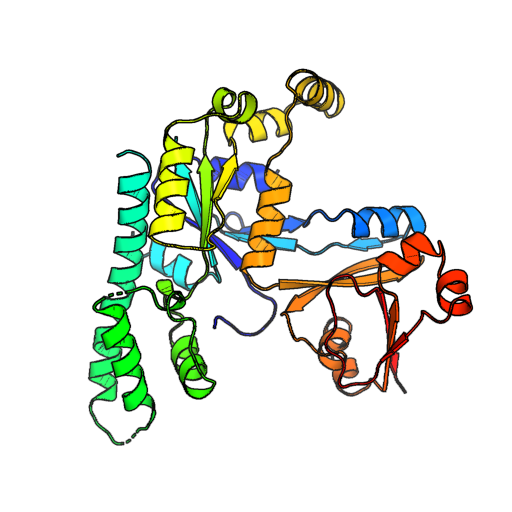0 36.273 8.943 1.00 67.70 248 LYS A CA 1
ATOM 1513 C C . LYS A 1 248 ? 33.232 35.840 8.576 1.00 68.21 248 LYS A C 1
ATOM 1514 O O . LYS A 1 248 ? 32.949 34.650 8.499 1.00 68.39 248 LYS A O 1
ATOM 1520 N N . GLU A 1 249 ? 32.346 36.805 8.357 1.00 71.10 249 GLU A N 1
ATOM 1521 C CA . GLU A 1 249 ? 31.013 36.504 7.835 1.00 72.69 249 GLU A CA 1
ATOM 1522 C C . GLU A 1 249 ? 31.165 35.700 6.552 1.00 74.68 249 GLU A C 1
ATOM 1523 O O . GLU A 1 249 ? 30.547 34.646 6.399 1.00 76.15 249 GLU A O 1
ATOM 1529 N N . TRP A 1 250 ? 32.010 36.193 5.649 1.00 75.28 250 TRP A N 1
ATOM 1530 C CA . TRP A 1 250 ? 32.207 35.557 4.347 1.00 75.30 250 TRP A CA 1
ATOM 1531 C C . TRP A 1 250 ? 32.824 34.158 4.504 1.00 74.82 250 TRP A C 1
ATOM 1532 O O . TRP A 1 250 ? 32.240 33.162 4.070 1.00 74.62 250 TRP A O 1
ATOM 1543 N N . VAL A 1 251 ? 33.982 34.086 5.152 1.00 73.64 251 VAL A N 1
ATOM 1544 C CA . VAL A 1 251 ? 34.665 32.810 5.382 1.00 73.35 251 VAL A CA 1
ATOM 1545 C C . VAL A 1 251 ? 33.741 31.726 5.928 1.00 73.83 251 VAL A C 1
ATOM 1546 O O . VAL A 1 251 ? 33.853 30.566 5.549 1.00 73.19 251 VAL A O 1
ATOM 1550 N N . ASP A 1 252 ? 32.843 32.107 6.831 1.00 74.54 252 ASP A N 1
ATOM 1551 C CA . ASP A 1 252 ? 31.869 31.168 7.387 1.00 74.83 252 ASP A CA 1
ATOM 1552 C C . ASP A 1 252 ? 30.865 30.749 6.335 1.00 75.84 252 ASP A C 1
ATOM 1553 O O . ASP A 1 252 ? 30.486 29.578 6.266 1.00 77.36 252 ASP A O 1
ATOM 1558 N N . LYS A 1 253 ? 30.430 31.718 5.532 1.00 76.05 253 LYS A N 1
ATOM 1559 C CA . LYS A 1 253 ? 29.465 31.467 4.461 1.00 75.35 253 LYS A CA 1
ATOM 1560 C C . LYS A 1 253 ? 30.051 30.586 3.361 1.00 74.47 253 LYS A C 1
ATOM 1561 O O . LYS A 1 253 ? 29.405 29.630 2.935 1.00 73.68 253 LYS A O 1
ATOM 1567 N N . TYR A 1 254 ? 31.283 30.885 2.944 1.00 74.28 254 TYR A N 1
ATOM 1568 C CA . TYR A 1 254 ? 31.854 30.312 1.717 1.00 73.50 254 TYR A CA 1
ATOM 1569 C C . TYR A 1 254 ? 33.128 29.482 1.873 1.00 72.80 254 TYR A C 1
ATOM 1570 O O . TYR A 1 254 ? 33.649 28.987 0.881 1.00 74.63 254 TYR A O 1
ATOM 1579 N N . ASP A 1 255 ? 33.640 29.325 3.089 1.00 70.89 255 ASP A N 1
ATOM 1580 C CA . ASP A 1 255 ? 34.881 28.561 3.299 1.00 69.16 255 ASP A CA 1
ATOM 1581 C C . ASP A 1 255 ? 34.953 28.094 4.769 1.00 65.64 255 ASP A C 1
ATOM 1582 O O . ASP A 1 255 ? 35.875 28.436 5.507 1.00 60.70 255 ASP A O 1
ATOM 1587 N N . PRO A 1 256 ? 33.949 27.315 5.189 1.00 64.91 256 PRO A N 1
ATOM 1588 C CA . PRO A 1 256 ? 33.767 27.007 6.596 1.00 65.01 256 PRO A CA 1
ATOM 1589 C C . PRO A 1 256 ? 34.952 26.236 7.158 1.00 64.71 256 PRO A C 1
ATOM 1590 O O . PRO A 1 256 ? 35.468 25.330 6.499 1.00 66.20 256 PRO A O 1
ATOM 1594 N N . GLY A 1 257 ? 35.394 26.629 8.352 1.00 62.12 257 GLY A N 1
ATOM 1595 C CA . GLY A 1 257 ? 36.600 26.088 8.941 1.00 60.38 257 GLY A CA 1
ATOM 1596 C C . GLY A 1 257 ? 37.833 26.902 8.626 1.00 59.35 257 GLY A C 1
ATOM 1597 O O . GLY A 1 257 ? 38.817 26.842 9.343 1.00 61.80 257 GLY A O 1
ATOM 1598 N N . ALA A 1 258 ? 37.815 27.670 7.554 1.00 58.83 258 ALA A N 1
ATOM 1599 C CA . ALA A 1 258 ? 39.005 28.418 7.187 1.00 57.43 258 ALA A CA 1
ATOM 1600 C C . ALA A 1 258 ? 39.413 29.310 8.353 1.00 54.34 258 ALA A C 1
ATOM 1601 O O . ALA A 1 258 ? 38.570 29.834 9.042 1.00 53.61 258 ALA A O 1
ATOM 1603 N N . LEU A 1 259 ? 40.707 29.431 8.584 1.00 53.23 259 LEU A N 1
ATOM 1604 C CA . LEU A 1 259 ? 41.231 30.293 9.619 1.00 53.46 259 LEU A CA 1
ATOM 1605 C C . LEU A 1 259 ? 41.322 31.703 9.096 1.00 52.70 259 LEU A C 1
ATOM 1606 O O . LEU A 1 259 ? 41.830 31.926 8.010 1.00 55.38 259 LEU A O 1
ATOM 1611 N N . VAL A 1 260 ? 40.843 32.662 9.870 1.00 50.79 260 VAL A N 1
ATOM 1612 C CA . VAL A 1 260 ? 41.090 34.052 9.573 1.00 49.24 260 VAL A CA 1
ATOM 1613 C C . VAL A 1 260 ? 41.895 34.641 10.711 1.00 50.96 260 VAL A C 1
ATOM 1614 O O . VAL A 1 260 ? 41.460 34.612 11.839 1.00 54.66 260 VAL A O 1
ATOM 1618 N N . ILE A 1 261 ? 43.074 35.162 10.417 1.00 50.91 261 ILE A N 1
ATOM 1619 C CA . ILE A 1 261 ? 43.971 35.661 11.433 1.00 48.21 261 ILE A CA 1
ATOM 1620 C C . ILE A 1 261 ? 44.350 37.113 11.107 1.00 50.13 261 ILE A C 1
ATOM 1621 O O . ILE A 1 261 ? 44.983 37.388 10.075 1.00 51.33 261 ILE A O 1
ATOM 1626 N N . PRO A 1 262 ? 43.962 38.059 11.962 1.00 48.63 262 PRO A N 1
ATOM 1627 C CA . PRO A 1 262 ? 44.392 39.443 11.732 1.00 50.72 262 PRO A CA 1
ATOM 1628 C C . PRO A 1 262 ? 45.808 39.695 12.174 1.00 51.07 262 PRO A C 1
ATOM 1629 O O . PRO A 1 262 ? 46.305 38.981 13.035 1.00 59.62 262 PRO A O 1
ATOM 1633 N N . PHE A 1 263 ? 46.430 40.711 11.601 1.00 49.92 263 PHE A N 1
ATOM 1634 C CA . PHE A 1 263 ? 47.734 41.171 12.016 1.00 52.07 263 PHE A CA 1
ATOM 1635 C C . PHE A 1 263 ? 48.030 42.531 11.370 1.00 54.95 263 PHE A C 1
ATOM 1636 O O . PHE A 1 263 ? 47.303 42.968 10.474 1.00 54.10 263 PHE A O 1
ATOM 1644 N N . SER A 1 264 ? 49.106 43.179 11.816 1.00 57.20 264 SER A N 1
ATOM 1645 C CA . SER A 1 264 ? 49.561 44.437 11.233 1.00 58.71 264 SER A CA 1
ATOM 1646 C C . SER A 1 264 ? 51.010 44.377 10.845 1.00 59.54 264 SER A C 1
ATOM 1647 O O . SER A 1 264 ? 51.882 44.267 11.703 1.00 58.33 264 SER A O 1
ATOM 1650 N N . GLY A 1 265 ? 51.264 44.516 9.550 1.00 62.88 265 GLY A N 1
ATOM 1651 C CA . GLY A 1 265 ? 52.621 44.505 9.031 1.00 63.74 265 GLY A CA 1
ATOM 1652 C C . GLY A 1 265 ? 53.417 45.658 9.600 1.00 65.17 265 GLY A C 1
ATOM 1653 O O . GLY A 1 265 ? 54.570 45.489 9.998 1.00 65.42 265 GLY A O 1
ATOM 1654 N N . ALA A 1 266 ? 52.801 46.837 9.633 1.00 66.59 266 ALA A N 1
ATOM 1655 C CA . ALA A 1 266 ? 53.451 48.005 10.198 1.00 66.17 266 ALA A CA 1
ATOM 1656 C C . ALA A 1 266 ? 53.889 47.625 11.597 1.00 66.38 266 ALA A C 1
ATOM 1657 O O . ALA A 1 266 ? 55.088 47.500 11.873 1.00 65.88 266 ALA A O 1
ATOM 1659 N N . LEU A 1 267 ? 52.906 47.381 12.454 1.00 66.60 267 LEU A N 1
ATOM 1660 C CA . LEU A 1 267 ? 53.167 47.093 13.853 1.00 67.61 267 LEU A CA 1
ATOM 1661 C C . LEU A 1 267 ? 54.321 46.128 13.991 1.00 67.97 267 LEU A C 1
ATOM 1662 O O . LEU A 1 267 ? 55.310 46.435 14.652 1.00 67.10 267 LEU A O 1
ATOM 1667 N N . GLU A 1 268 ? 54.193 44.973 13.339 1.00 69.90 268 GLU A N 1
ATOM 1668 C CA . GLU A 1 268 ? 55.197 43.907 13.434 1.00 71.21 268 GLU A CA 1
ATOM 1669 C C . GLU A 1 268 ? 56.602 44.396 13.067 1.00 72.77 268 GLU A C 1
ATOM 1670 O O . GLU A 1 268 ? 57.586 43.944 13.653 1.00 74.58 268 GLU A O 1
ATOM 1676 N N . LEU A 1 269 ? 56.690 45.335 12.126 1.00 73.70 269 LEU A N 1
ATOM 1677 C CA . LEU A 1 269 ? 57.981 45.834 11.648 1.00 73.81 269 LEU A CA 1
ATOM 1678 C C . LEU A 1 269 ? 58.617 46.867 12.572 1.00 73.82 269 LEU A C 1
ATOM 1679 O O . LEU A 1 269 ? 59.843 46.942 12.655 1.00 72.98 269 LEU A O 1
ATOM 1684 N N . LYS A 1 270 ? 57.801 47.675 13.246 1.00 74.02 270 LYS A N 1
ATOM 1685 C CA . LYS A 1 270 ? 58.338 48.550 14.288 1.00 75.26 270 LYS A CA 1
ATOM 1686 C C . LYS A 1 270 ? 58.996 47.677 15.350 1.00 76.18 270 LYS A C 1
ATOM 1687 O O . LYS A 1 270 ? 60.106 47.961 15.803 1.00 76.37 270 LYS A O 1
ATOM 1693 N N . LEU A 1 271 ? 58.315 46.596 15.715 1.00 76.82 271 LEU A N 1
ATOM 1694 C CA . LEU A 1 271 ? 58.793 45.709 16.764 1.00 78.04 271 LEU A CA 1
ATOM 1695 C C . LEU A 1 271 ? 60.148 45.075 16.430 1.00 79.32 271 LEU A C 1
ATOM 1696 O O . LEU A 1 271 ? 60.944 44.798 17.335 1.00 79.16 271 LEU A O 1
ATOM 1701 N N . GLN A 1 272 ? 60.407 44.857 15.140 1.00 79.98 272 GLN A N 1
ATOM 1702 C CA . GLN A 1 272 ? 61.718 44.379 14.685 1.00 80.63 272 GLN A CA 1
ATOM 1703 C C . GLN A 1 272 ? 62.801 45.415 14.966 1.00 80.60 272 GLN A C 1
ATOM 1704 O O . GLN A 1 272 ? 63.932 45.069 15.300 1.00 81.09 272 GLN A O 1
ATOM 1710 N N . GLU A 1 273 ? 62.451 46.687 14.808 1.00 80.17 273 GLU A N 1
ATOM 1711 C CA . GLU A 1 273 ? 63.419 47.765 14.945 1.00 80.57 273 GLU A CA 1
ATOM 1712 C C . GLU A 1 273 ? 63.723 48.080 16.408 1.00 80.20 273 GLU A C 1
ATOM 1713 O O . GLU A 1 273 ? 64.885 48.245 16.774 1.00 80.25 273 GLU A O 1
ATOM 1719 N N . LEU A 1 274 ? 62.689 48.148 17.242 1.00 79.93 274 LEU A N 1
ATOM 1720 C CA . LEU A 1 274 ? 62.861 48.566 18.639 1.00 80.14 274 LEU A CA 1
ATOM 1721 C C . LEU A 1 274 ? 63.649 47.561 19.472 1.00 79.68 274 LEU A C 1
ATOM 1722 O O . LEU A 1 274 ? 63.570 46.355 19.237 1.00 79.26 274 LEU A O 1
ATOM 1727 N N . SER A 1 275 ? 64.397 48.077 20.448 1.00 79.28 275 SER A N 1
ATOM 1728 C CA . SER A 1 275 ? 65.260 47.254 21.293 1.00 79.00 275 SER A CA 1
ATOM 1729 C C . SER A 1 275 ? 64.426 46.365 22.198 1.00 78.75 275 SER A C 1
ATOM 1730 O O . SER A 1 275 ? 63.436 46.824 22.766 1.00 78.13 275 SER A O 1
ATOM 1733 N N . ALA A 1 276 ? 64.846 45.107 22.346 1.00 78.69 276 ALA A N 1
ATOM 1734 C CA . ALA A 1 276 ? 64.166 44.132 23.207 1.00 78.53 276 ALA A CA 1
ATOM 1735 C C . ALA A 1 276 ? 63.631 44.764 24.480 1.00 78.60 276 ALA A C 1
ATOM 1736 O O . ALA A 1 276 ? 62.588 44.351 24.983 1.00 79.20 276 ALA A O 1
ATOM 1738 N N . GLU A 1 277 ? 64.359 45.759 24.992 1.00 78.84 277 GLU A N 1
ATOM 1739 C CA . GLU A 1 277 ? 63.930 46.551 26.147 1.00 78.49 277 GLU A CA 1
ATOM 1740 C C . GLU A 1 277 ? 62.742 47.448 25.782 1.00 78.06 277 GLU A C 1
ATOM 1741 O O . GLU A 1 277 ? 61.649 47.250 26.306 1.00 79.18 277 GLU A O 1
ATOM 1747 N N . GLU A 1 278 ? 62.941 48.410 24.878 1.00 77.29 278 GLU A N 1
ATOM 1748 C CA . GLU A 1 278 ? 61.854 49.320 24.466 1.00 76.90 278 GLU A CA 1
ATOM 1749 C C . GLU A 1 278 ? 60.688 48.519 23.896 1.00 76.29 278 GLU A C 1
ATOM 1750 O O . GLU A 1 278 ? 59.526 48.752 24.225 1.00 75.57 278 GLU A O 1
ATOM 1756 N N . ARG A 1 279 ? 61.037 47.576 23.029 1.00 76.57 279 ARG A N 1
ATOM 1757 C CA . ARG A 1 279 ? 60.134 46.548 22.518 1.00 75.98 279 ARG A CA 1
ATOM 1758 C C . ARG A 1 279 ? 59.145 46.050 23.569 1.00 74.55 279 ARG A C 1
ATOM 1759 O O . ARG A 1 279 ? 57.931 46.143 23.384 1.00 73.15 279 ARG A O 1
ATOM 1767 N N . GLN A 1 280 ? 59.675 45.527 24.671 1.00 73.58 280 GLN A N 1
ATOM 1768 C CA . GLN A 1 280 ? 58.842 45.056 25.773 1.00 73.19 280 GLN A CA 1
ATOM 1769 C C . GLN A 1 280 ? 58.008 46.178 26.377 1.00 72.06 280 GLN A C 1
ATOM 1770 O O . GLN A 1 280 ? 56.847 45.964 26.718 1.00 71.46 280 GLN A O 1
ATOM 1776 N N . LYS A 1 281 ? 58.601 47.365 26.506 1.00 71.15 281 LYS A N 1
ATOM 1777 C CA . LYS A 1 281 ? 57.884 48.539 27.006 1.00 70.70 281 LYS A CA 1
ATOM 1778 C C . LYS A 1 281 ? 56.709 48.869 26.105 1.00 68.99 281 LYS A C 1
ATOM 1779 O O . LYS A 1 281 ? 55.647 49.272 26.576 1.00 66.82 281 LYS A O 1
ATOM 1785 N N . TYR A 1 282 ? 56.907 48.677 24.807 1.00 69.16 282 TYR A N 1
ATOM 1786 C CA . TYR A 1 282 ? 55.862 48.930 23.825 1.00 69.50 282 TYR A CA 1
ATOM 1787 C C . TYR A 1 282 ? 54.704 47.940 23.952 1.00 69.07 282 TYR A C 1
ATOM 1788 O O . TYR A 1 282 ? 53.539 48.337 23.985 1.00 67.36 282 TYR A O 1
ATOM 1797 N N . LEU A 1 283 ? 55.037 46.654 24.020 1.00 69.30 283 LEU A N 1
ATOM 1798 C CA . LEU A 1 283 ? 54.031 45.597 24.124 1.00 70.45 283 LEU A CA 1
ATOM 1799 C C . LEU A 1 283 ? 53.330 45.585 25.471 1.00 72.00 283 LEU A C 1
ATOM 1800 O O . LEU A 1 283 ? 52.180 45.153 25.573 1.00 73.56 283 LEU A O 1
ATOM 1805 N N . GLU A 1 284 ? 54.042 46.011 26.511 1.00 72.46 284 GLU A N 1
ATOM 1806 C CA . GLU A 1 284 ? 53.431 46.229 27.811 1.00 72.19 284 GLU A CA 1
ATOM 1807 C C . GLU A 1 284 ? 52.398 47.349 27.670 1.00 71.91 284 GLU A C 1
ATOM 1808 O O . GLU A 1 284 ? 51.190 47.101 27.758 1.00 71.10 284 GLU A O 1
ATOM 1814 N N . ALA A 1 285 ? 52.888 48.562 27.405 1.00 71.45 285 ALA A N 1
ATOM 1815 C CA . ALA A 1 285 ? 52.044 49.756 27.250 1.00 70.34 285 ALA A CA 1
ATOM 1816 C C . ALA A 1 285 ? 50.729 49.422 26.554 1.00 70.11 285 ALA A C 1
ATOM 1817 O O . ALA A 1 285 ? 49.666 49.459 27.171 1.00 70.30 285 ALA A O 1
ATOM 1819 N N . ASN A 1 286 ? 50.819 49.057 25.280 1.00 69.42 286 ASN A N 1
ATOM 1820 C CA . ASN A 1 286 ? 49.655 48.679 24.495 1.00 68.21 286 ASN A CA 1
ATOM 1821 C C . ASN A 1 286 ? 49.433 47.221 24.795 1.00 68.03 286 ASN A C 1
ATOM 1822 O O . ASN A 1 286 ? 50.353 46.433 24.626 1.00 70.78 286 ASN A O 1
ATOM 1827 N N . MET A 1 287 ? 48.246 46.842 25.253 1.00 67.82 287 MET A N 1
ATOM 1828 C CA . MET A 1 287 ? 48.053 45.474 25.764 1.00 68.76 287 MET A CA 1
ATOM 1829 C C . MET A 1 287 ? 47.954 44.449 24.622 1.00 67.99 287 MET A C 1
ATOM 1830 O O . MET A 1 287 ? 46.920 43.806 24.423 1.00 69.56 287 MET A O 1
ATOM 1835 N N . THR A 1 288 ? 49.046 44.279 23.884 1.00 64.98 288 THR A N 1
ATOM 1836 C CA . THR A 1 288 ? 48.987 43.563 22.623 1.00 62.58 288 THR A CA 1
ATOM 1837 C C . THR A 1 288 ? 50.151 42.565 22.452 1.00 60.82 288 THR A C 1
ATOM 1838 O O . THR A 1 288 ? 51.028 42.464 23.308 1.00 58.48 288 THR A O 1
ATOM 1842 N N . GLN A 1 289 ? 50.120 41.821 21.350 1.00 58.83 289 GLN A N 1
ATOM 1843 C CA . GLN A 1 289 ? 51.043 40.718 21.110 1.00 58.27 289 GLN A CA 1
ATOM 1844 C C . GLN A 1 289 ? 51.451 40.692 19.651 1.00 55.08 289 GLN A C 1
ATOM 1845 O O . GLN A 1 289 ? 50.715 41.159 18.769 1.00 55.34 289 GLN A O 1
ATOM 1851 N N . SER A 1 290 ? 52.617 40.124 19.375 1.00 50.27 290 SER A N 1
ATOM 1852 C CA . SER A 1 290 ? 52.926 39.787 18.003 1.00 44.80 290 SER A CA 1
ATOM 1853 C C . SER A 1 290 ? 51.919 38.740 17.544 1.00 43.30 290 SER A C 1
ATOM 1854 O O . SER A 1 290 ? 51.523 37.868 18.320 1.00 44.57 290 SER A O 1
ATOM 1857 N N . ALA A 1 291 ? 51.487 38.852 16.294 1.00 40.42 291 ALA A N 1
ATOM 1858 C CA . ALA A 1 291 ? 50.545 37.907 15.720 1.00 39.81 291 ALA A CA 1
ATOM 1859 C C . ALA A 1 291 ? 51.277 36.777 14.990 1.00 37.60 291 ALA A C 1
ATOM 1860 O O . ALA A 1 291 ? 50.654 35.780 14.600 1.00 29.67 291 ALA A O 1
ATOM 1862 N N . LEU A 1 292 ? 52.589 36.942 14.821 1.00 37.80 292 LEU A N 1
ATOM 1863 C CA . LEU A 1 292 ? 53.366 36.069 13.954 1.00 40.88 292 LEU A CA 1
ATOM 1864 C C . LEU A 1 292 ? 53.369 34.641 14.432 1.00 41.06 292 LEU A C 1
ATOM 1865 O O . LEU A 1 292 ? 53.084 33.729 13.665 1.00 39.21 292 LEU A O 1
ATOM 1870 N N . PRO A 1 293 ? 53.665 34.444 15.714 1.00 41.88 293 PRO A N 1
ATOM 1871 C CA . PRO A 1 293 ? 53.702 33.074 16.148 1.00 38.05 293 PRO A CA 1
ATOM 1872 C C . PRO A 1 293 ? 52.415 32.363 15.817 1.00 37.00 293 PRO A C 1
ATOM 1873 O O . PRO A 1 293 ? 52.451 31.214 15.404 1.00 43.86 293 PRO A O 1
ATOM 1877 N N . LYS A 1 294 ? 51.279 33.007 15.957 1.00 36.18 294 LYS A N 1
ATOM 1878 C CA . LYS A 1 294 ? 50.040 32.292 15.671 1.00 37.63 294 LYS A CA 1
ATOM 1879 C C . LYS A 1 294 ? 49.916 31.982 14.172 1.00 37.44 294 LYS A C 1
ATOM 1880 O O . LYS A 1 294 ? 49.212 31.050 13.783 1.00 40.74 294 LYS A O 1
ATOM 1886 N N . ILE A 1 295 ? 50.613 32.748 13.340 1.00 35.67 295 ILE A N 1
ATOM 1887 C CA . ILE A 1 295 ? 50.517 32.598 11.887 1.00 35.58 295 ILE A CA 1
ATOM 1888 C C . ILE A 1 295 ? 51.473 31.507 11.371 1.00 35.24 295 ILE A C 1
ATOM 1889 O O . ILE A 1 295 ? 51.120 30.712 10.500 1.00 34.08 295 ILE A O 1
ATOM 1894 N N . ILE A 1 296 ? 52.672 31.476 11.930 1.00 33.00 296 ILE A N 1
ATOM 1895 C CA . ILE A 1 296 ? 53.624 30.452 11.623 1.00 35.76 296 ILE A CA 1
ATOM 1896 C C . ILE A 1 296 ? 53.021 29.070 11.921 1.00 39.26 296 ILE A C 1
ATOM 1897 O O . ILE A 1 296 ? 53.025 28.161 11.070 1.00 36.82 296 ILE A O 1
ATOM 1902 N N . LYS A 1 297 ? 52.449 28.936 13.111 1.00 39.55 297 LYS A N 1
ATOM 1903 C CA . LYS A 1 297 ? 51.828 27.681 13.489 1.00 38.20 297 LYS A CA 1
ATOM 1904 C C . LYS A 1 297 ? 50.656 27.387 12.567 1.00 37.62 297 LYS A C 1
ATOM 1905 O O . LYS A 1 297 ? 50.480 26.243 12.139 1.00 36.55 297 LYS A O 1
ATOM 1911 N N . ALA A 1 298 ? 49.861 28.413 12.260 1.00 37.33 298 ALA A N 1
ATOM 1912 C CA . ALA A 1 298 ? 48.697 28.225 11.362 1.00 38.65 298 ALA A CA 1
ATOM 1913 C C . ALA A 1 298 ? 49.126 27.665 9.997 1.00 40.67 298 ALA A C 1
ATOM 1914 O O . ALA A 1 298 ? 48.429 26.812 9.415 1.00 40.80 298 ALA A O 1
ATOM 1916 N N . GLY A 1 299 ? 50.284 28.128 9.521 1.00 40.17 299 GLY A N 1
ATOM 1917 C CA . GLY A 1 299 ? 50.811 27.716 8.240 1.00 40.88 299 GLY A CA 1
ATOM 1918 C C . GLY A 1 299 ? 51.219 26.263 8.255 1.00 39.75 299 GLY A C 1
ATOM 1919 O O . GLY A 1 299 ? 50.765 25.465 7.429 1.00 37.65 299 GLY A O 1
ATOM 1920 N N . PHE A 1 300 ? 52.086 25.954 9.210 1.00 40.55 300 PHE A N 1
ATOM 1921 C CA . PHE A 1 300 ? 52.542 24.592 9.498 1.00 38.91 300 PHE A CA 1
ATOM 1922 C C . PHE A 1 300 ? 51.331 23.665 9.636 1.00 36.17 300 PHE A C 1
ATOM 1923 O O . PHE A 1 300 ? 51.209 22.673 8.938 1.00 35.65 300 PHE A O 1
ATOM 1931 N N . ALA A 1 301 ? 50.399 24.017 10.498 1.00 32.62 301 ALA A N 1
ATOM 1932 C CA . ALA A 1 301 ? 49.223 23.184 10.657 1.00 33.98 301 ALA A CA 1
ATOM 1933 C C . ALA A 1 301 ? 48.507 22.984 9.323 1.00 36.13 301 ALA A C 1
ATOM 1934 O O . ALA A 1 301 ? 47.957 21.911 9.072 1.00 38.70 301 ALA A O 1
ATOM 1936 N N . ALA A 1 302 ? 48.493 24.016 8.475 1.00 36.61 302 ALA A N 1
ATOM 1937 C CA . ALA A 1 302 ? 47.703 23.971 7.240 1.00 34.66 302 ALA A CA 1
ATOM 1938 C C . ALA A 1 302 ? 48.359 23.030 6.245 1.00 34.53 302 ALA A C 1
ATOM 1939 O O . ALA A 1 302 ? 47.675 22.334 5.481 1.00 32.27 302 ALA A O 1
ATOM 1941 N N . LEU A 1 303 ? 49.688 23.000 6.279 1.00 33.35 303 LEU A N 1
ATOM 1942 C CA . LEU A 1 303 ? 50.457 22.062 5.464 1.00 35.06 303 LEU A CA 1
ATOM 1943 C C . LEU A 1 303 ? 50.290 20.603 5.876 1.00 34.72 303 LEU A C 1
ATOM 1944 O O . LEU A 1 303 ? 50.814 19.724 5.213 1.00 33.55 303 LEU A O 1
ATOM 1949 N N . GLN A 1 304 ? 49.535 20.367 6.949 1.00 38.24 304 GLN A N 1
ATOM 1950 C CA . GLN A 1 304 ? 49.360 19.050 7.557 1.00 38.15 304 GLN A CA 1
ATOM 1951 C C . GLN A 1 304 ? 50.669 18.466 8.114 1.00 38.11 304 GLN A C 1
ATOM 1952 O O . GLN A 1 304 ? 50.849 17.257 8.192 1.00 35.79 304 GLN A O 1
ATOM 1958 N N . LEU A 1 305 ? 51.568 19.358 8.511 1.00 37.07 305 LEU A N 1
ATOM 1959 C CA . LEU A 1 305 ? 52.785 18.980 9.174 1.00 38.17 305 LEU A CA 1
ATOM 1960 C C . LEU A 1 305 ? 52.626 19.009 10.707 1.00 38.73 305 LEU A C 1
ATOM 1961 O O . LEU A 1 305 ? 51.755 19.668 11.252 1.00 36.94 305 LEU A O 1
ATOM 1966 N N . GLU A 1 306 ? 53.475 18.260 11.389 1.00 42.10 306 GLU A N 1
ATOM 1967 C CA . GLU A 1 306 ? 53.623 18.358 12.844 1.00 43.26 306 GLU A CA 1
ATOM 1968 C C . GLU A 1 306 ? 54.958 17.729 13.165 1.00 43.46 306 GLU A C 1
ATOM 1969 O O . GLU A 1 306 ? 55.680 17.346 12.245 1.00 45.44 306 GLU A O 1
ATOM 1975 N N . TYR A 1 307 ? 55.302 17.645 14.445 1.00 41.20 307 TYR A N 1
ATOM 1976 C CA . TYR A 1 307 ? 56.599 17.127 14.827 1.00 40.18 307 TYR A CA 1
ATOM 1977 C C . TYR A 1 307 ? 56.562 16.337 16.124 1.00 37.48 307 TYR A C 1
ATOM 1978 O O . TYR A 1 307 ? 55.590 16.364 16.875 1.00 34.20 307 TYR A O 1
ATOM 1987 N N . PHE A 1 308 ? 57.662 15.626 16.344 1.00 35.72 308 PHE A N 1
ATOM 1988 C CA . PHE A 1 308 ? 57.929 14.918 17.550 1.00 33.03 308 PHE A CA 1
ATOM 1989 C C . PHE A 1 308 ? 59.300 15.363 18.040 1.00 34.49 308 PHE A C 1
ATOM 1990 O O . PHE A 1 308 ? 60.033 16.085 17.325 1.00 33.70 308 PHE A O 1
ATOM 1998 N N . PHE A 1 309 ? 59.646 14.953 19.258 1.00 32.12 309 PHE A N 1
ATOM 1999 C CA . PHE A 1 309 ? 60.863 15.450 19.877 1.00 34.28 309 PHE A CA 1
ATOM 2000 C C . PHE A 1 309 ? 61.891 14.367 20.156 1.00 35.35 309 PHE A C 1
ATOM 2001 O O . PHE A 1 309 ? 61.559 13.207 20.342 1.00 35.92 309 PHE A O 1
ATOM 2009 N N . THR A 1 310 ? 63.141 14.784 20.202 1.00 32.55 310 THR A N 1
ATOM 2010 C CA . THR A 1 310 ? 64.167 14.006 20.779 1.00 37.83 310 THR A CA 1
ATOM 2011 C C . THR A 1 310 ? 64.804 14.958 21.767 1.00 39.36 310 THR A C 1
ATOM 2012 O O . THR A 1 310 ? 65.472 15.895 21.375 1.00 39.63 310 THR A O 1
ATOM 2016 N N . ALA A 1 311 ? 64.592 14.740 23.056 1.00 40.71 311 ALA A N 1
ATOM 2017 C CA . ALA A 1 311 ? 65.239 15.588 24.029 1.00 39.99 311 ALA A CA 1
ATOM 2018 C C . ALA A 1 311 ? 66.239 14.779 24.824 1.00 37.97 311 ALA A C 1
ATOM 2019 O O . ALA A 1 311 ? 65.921 13.708 25.260 1.00 38.87 311 ALA A O 1
ATOM 2021 N N . GLY A 1 312 ? 67.433 15.323 25.006 1.00 36.83 312 GLY A N 1
ATOM 2022 C CA . GLY A 1 312 ? 68.434 14.772 25.906 1.00 39.20 312 GLY A CA 1
ATOM 2023 C C . GLY A 1 312 ? 69.494 15.851 26.150 1.00 42.48 312 GLY A C 1
ATOM 2024 O O . GLY A 1 312 ? 69.437 16.947 25.578 1.00 39.64 312 GLY A O 1
ATOM 2025 N N . PRO A 1 313 ? 70.507 15.542 26.958 1.00 41.45 313 PRO A N 1
ATOM 2026 C CA . PRO A 1 313 ? 71.502 16.546 27.306 1.00 40.10 313 PRO A CA 1
ATOM 2027 C C . PRO A 1 313 ? 72.254 17.149 26.131 1.00 39.77 313 PRO A C 1
ATOM 2028 O O . PRO A 1 313 ? 72.820 18.214 26.279 1.00 40.96 313 PRO A O 1
ATOM 2032 N N . ASP A 1 314 ? 72.322 16.451 24.999 1.00 41.68 314 ASP A N 1
ATOM 2033 C CA . ASP A 1 314 ? 73.160 16.890 23.884 1.00 40.37 314 ASP A CA 1
ATOM 2034 C C . ASP A 1 314 ? 72.365 17.759 22.960 1.00 40.54 314 ASP A C 1
ATOM 2035 O O . ASP A 1 314 ? 72.869 18.769 22.455 1.00 40.84 314 ASP A O 1
ATOM 2040 N N . GLU A 1 315 ? 71.105 17.378 22.769 1.00 40.79 315 GLU A N 1
ATOM 2041 C CA . GLU A 1 315 ? 70.244 18.019 21.808 1.00 39.52 315 GLU A CA 1
ATOM 2042 C C . GLU A 1 315 ? 68.781 17.884 22.153 1.00 38.77 315 GLU A C 1
ATOM 2043 O O . GLU A 1 315 ? 68.348 16.874 22.673 1.00 40.47 315 GLU A O 1
ATOM 2049 N N . VAL A 1 316 ? 68.025 18.934 21.864 1.00 41.18 316 VAL A N 1
ATOM 2050 C CA . VAL A 1 316 ? 66.565 18.856 21.785 1.00 39.62 316 VAL A CA 1
ATOM 2051 C C . VAL A 1 316 ? 66.188 19.279 20.369 1.00 40.79 316 VAL A C 1
ATOM 2052 O O . VAL A 1 316 ? 66.751 20.248 19.868 1.00 37.70 316 VAL A O 1
ATOM 2056 N N . ARG A 1 317 ? 65.261 18.537 19.745 1.00 40.60 317 ARG A N 1
ATOM 2057 C CA . ARG A 1 317 ? 64.959 18.666 18.330 1.00 39.25 317 ARG A CA 1
ATOM 2058 C C . ARG A 1 317 ? 63.550 18.346 17.991 1.00 40.92 317 ARG A C 1
ATOM 2059 O O . ARG A 1 317 ? 62.987 17.373 18.476 1.00 44.82 317 ARG A O 1
ATOM 2067 N N . ALA A 1 318 ? 62.969 19.172 17.130 1.00 43.02 318 ALA A N 1
ATOM 2068 C CA . ALA A 1 318 ? 61.651 18.904 16.603 1.00 40.44 318 ALA A CA 1
ATOM 2069 C C . ALA A 1 318 ? 61.914 18.176 15.329 1.00 40.05 318 ALA A C 1
ATOM 2070 O O . ALA A 1 318 ? 62.792 18.595 14.589 1.00 42.94 318 ALA A O 1
ATOM 2072 N N . TRP A 1 319 ? 61.180 17.095 15.070 1.00 38.44 319 TRP A N 1
ATOM 2073 C CA . TRP A 1 319 ? 61.355 16.335 13.836 1.00 36.23 319 TRP A CA 1
ATOM 2074 C C . TRP A 1 319 ? 60.029 16.347 13.120 1.00 35.59 319 TRP A C 1
ATOM 2075 O O . TRP A 1 319 ? 59.083 15.703 13.572 1.00 36.24 319 TRP A O 1
ATOM 2086 N N . THR A 1 320 ? 59.965 17.073 12.001 1.00 35.76 320 THR A N 1
ATOM 2087 C CA . THR A 1 320 ? 58.707 17.298 11.270 1.00 34.30 320 THR A CA 1
ATOM 2088 C C . THR A 1 320 ? 58.242 16.043 10.588 1.00 32.04 320 THR A C 1
ATOM 2089 O O . THR A 1 320 ? 59.008 15.388 9.907 1.00 34.19 320 THR A O 1
ATOM 2093 N N . ILE A 1 321 ? 56.966 15.762 10.731 1.00 32.92 321 ILE A N 1
ATOM 2094 C CA . ILE A 1 321 ? 56.333 14.631 10.104 1.00 36.01 321 ILE A CA 1
ATOM 2095 C C . ILE A 1 321 ? 54.904 15.009 9.658 1.00 39.15 321 ILE A C 1
ATOM 2096 O O . ILE A 1 321 ? 54.368 16.053 10.039 1.00 42.55 321 ILE A O 1
ATOM 2101 N N . ARG A 1 322 ? 54.325 14.147 8.840 1.00 38.38 322 ARG A N 1
ATOM 2102 C CA . ARG A 1 322 ? 52.981 14.279 8.363 1.00 39.32 322 ARG A CA 1
ATOM 2103 C C . ARG A 1 322 ? 52.089 13.487 9.279 1.00 40.34 322 ARG A C 1
ATOM 2104 O O . ARG A 1 322 ? 52.465 12.395 9.680 1.00 44.57 322 ARG A O 1
ATOM 2112 N N . LYS A 1 323 ? 50.892 13.998 9.552 1.00 38.68 323 LYS A N 1
ATOM 2113 C CA . LYS A 1 323 ? 49.889 13.254 10.278 1.00 41.04 323 LYS A CA 1
ATOM 2114 C C . LYS A 1 323 ? 49.870 11.836 9.742 1.00 41.45 323 LYS A C 1
ATOM 2115 O O . LYS A 1 323 ? 49.939 11.640 8.539 1.00 47.24 323 LYS A O 1
ATOM 2121 N N . GLY A 1 324 ? 49.820 10.852 10.629 1.00 39.85 324 GLY A N 1
ATOM 2122 C CA . GLY A 1 324 ? 49.819 9.449 10.234 1.00 39.29 324 GLY A CA 1
ATOM 2123 C C . GLY A 1 324 ? 51.184 8.793 10.044 1.00 39.55 324 GLY A C 1
ATOM 2124 O O . GLY A 1 324 ? 51.247 7.616 9.741 1.00 39.22 324 GLY A O 1
ATOM 2125 N N . THR A 1 325 ? 52.292 9.515 10.199 1.00 38.66 325 THR A N 1
ATOM 2126 C CA . THR A 1 325 ? 53.598 8.872 9.981 1.00 37.34 325 THR A CA 1
ATOM 2127 C C . THR A 1 325 ? 53.777 7.815 11.075 1.00 38.76 325 THR A C 1
ATOM 2128 O O . THR A 1 325 ? 53.512 8.068 12.235 1.00 43.22 325 THR A O 1
ATOM 2132 N N . LYS A 1 326 ? 54.166 6.608 10.708 1.00 38.55 326 LYS A N 1
ATOM 2133 C CA . LYS A 1 326 ? 54.352 5.570 11.700 1.00 35.95 326 LYS A CA 1
ATOM 2134 C C . LYS A 1 326 ? 55.782 5.574 12.096 1.00 34.32 326 LYS A C 1
ATOM 2135 O O . LYS A 1 326 ? 56.641 6.119 11.381 1.00 30.07 326 LYS A O 1
ATOM 2141 N N . ALA A 1 327 ? 56.020 4.951 13.245 1.00 34.47 327 ALA A N 1
ATOM 2142 C CA . ALA A 1 327 ? 57.315 4.978 13.917 1.00 33.29 327 ALA A CA 1
ATOM 2143 C C . ALA A 1 327 ? 58.474 4.652 13.045 1.00 31.10 327 ALA A C 1
ATOM 2144 O O . ALA A 1 327 ? 59.496 5.293 13.138 1.00 38.28 327 ALA A O 1
ATOM 2146 N N . PRO A 1 328 ? 58.358 3.643 12.201 1.00 35.65 328 PRO A N 1
ATOM 2147 C CA . PRO A 1 328 ? 59.584 3.402 11.398 1.00 35.99 328 PRO A CA 1
ATOM 2148 C C . PRO A 1 328 ? 59.942 4.568 10.443 1.00 35.06 328 PRO A C 1
ATOM 2149 O O . PRO A 1 328 ? 61.120 4.942 10.314 1.00 34.93 328 PRO A O 1
ATOM 2153 N N . GLN A 1 329 ? 58.943 5.186 9.825 1.00 36.25 329 GLN A N 1
ATOM 2154 C CA . GLN A 1 329 ? 59.221 6.319 8.932 1.00 33.58 329 GLN A CA 1
ATOM 2155 C C . GLN A 1 329 ? 59.637 7.510 9.772 1.00 33.17 329 GLN A C 1
ATOM 2156 O O . GLN A 1 329 ? 60.560 8.255 9.422 1.00 36.04 329 GLN A O 1
ATOM 2162 N N . ALA A 1 330 ? 59.013 7.644 10.934 1.00 33.39 330 ALA A N 1
ATOM 2163 C CA . ALA A 1 330 ? 59.453 8.625 11.916 1.00 31.67 330 ALA A CA 1
ATOM 2164 C C . ALA A 1 330 ? 60.948 8.444 12.206 1.00 33.45 330 ALA A C 1
ATOM 2165 O O . ALA A 1 330 ? 61.703 9.390 12.069 1.00 35.72 330 ALA A O 1
ATOM 2167 N N . ALA A 1 331 ? 61.399 7.229 12.542 1.00 33.55 331 ALA A N 1
ATOM 2168 C CA . ALA A 1 331 ? 62.828 7.028 12.844 1.00 33.97 331 ALA A CA 1
ATOM 2169 C C . ALA A 1 331 ? 63.743 7.267 11.649 1.00 35.13 331 ALA A C 1
ATOM 2170 O O . ALA A 1 331 ? 64.851 7.774 11.821 1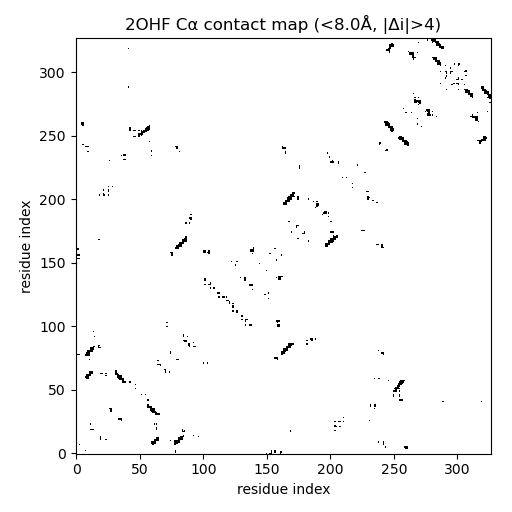.00 34.65 331 ALA A O 1
ATOM 2172 N N . GLY A 1 332 ? 63.296 6.876 10.449 1.00 36.10 332 GLY A N 1
ATOM 2173 C CA . GLY A 1 332 ? 64.051 7.120 9.212 1.00 34.78 332 GLY A CA 1
ATOM 2174 C C . GLY A 1 332 ? 64.460 8.589 8.974 1.00 33.71 332 GLY A C 1
ATOM 2175 O O . GLY A 1 332 ? 65.509 8.872 8.357 1.00 29.36 332 GLY A O 1
ATOM 2176 N N . LYS A 1 333 ? 63.657 9.526 9.480 1.00 30.55 333 LYS A N 1
ATOM 2177 C CA . LYS A 1 333 ? 64.081 10.935 9.524 1.00 29.89 333 LYS A CA 1
ATOM 2178 C C . LYS A 1 333 ? 65.477 11.133 10.129 1.00 30.69 333 LYS A C 1
ATOM 2179 O O . LYS A 1 333 ? 66.209 12.018 9.714 1.00 35.00 333 LYS A O 1
ATOM 2185 N N . ILE A 1 334 ? 65.881 10.285 11.063 1.00 30.30 334 ILE A N 1
ATOM 2186 C CA . ILE A 1 334 ? 67.171 10.415 11.740 1.00 28.42 334 ILE A CA 1
ATOM 2187 C C . ILE A 1 334 ? 68.273 9.730 10.949 1.00 31.26 334 ILE A C 1
ATOM 2188 O O . ILE A 1 334 ? 69.455 10.148 10.959 1.00 31.55 334 ILE A O 1
ATOM 2193 N N . HIS A 1 335 ? 67.919 8.596 10.347 1.00 32.12 335 HIS A N 1
ATOM 2194 C CA . HIS A 1 335 ? 68.852 7.843 9.481 1.00 29.34 335 HIS A CA 1
ATOM 2195 C C . HIS A 1 335 ? 67.978 6.853 8.789 1.00 30.64 335 HIS A C 1
ATOM 2196 O O . HIS A 1 335 ? 67.081 6.297 9.422 1.00 36.51 335 HIS A O 1
ATOM 2203 N N . THR A 1 336 ? 68.167 6.705 7.484 1.00 28.83 336 THR A N 1
ATOM 2204 C CA . THR A 1 336 ? 67.283 5.864 6.663 1.00 31.01 336 THR A CA 1
ATOM 2205 C C . THR A 1 336 ? 67.387 4.330 7.014 1.00 31.43 336 THR A C 1
ATOM 2206 O O . THR A 1 336 ? 66.383 3.608 6.961 1.00 28.00 336 THR A O 1
ATOM 2210 N N . ASP A 1 337 ? 68.550 3.840 7.448 1.00 30.22 337 ASP A N 1
ATOM 2211 C CA . ASP A 1 337 ? 68.576 2.469 8.007 1.00 34.39 337 ASP A CA 1
ATOM 2212 C C . ASP A 1 337 ? 67.511 2.183 9.099 1.00 36.42 337 ASP A C 1
ATOM 2213 O O . ASP A 1 337 ? 67.204 1.010 9.373 1.00 38.64 337 ASP A O 1
ATOM 2218 N N . PHE A 1 338 ? 66.975 3.223 9.731 1.00 33.97 338 PHE A N 1
ATOM 2219 C CA . PHE A 1 338 ? 66.038 3.028 10.816 1.00 34.30 338 PHE A C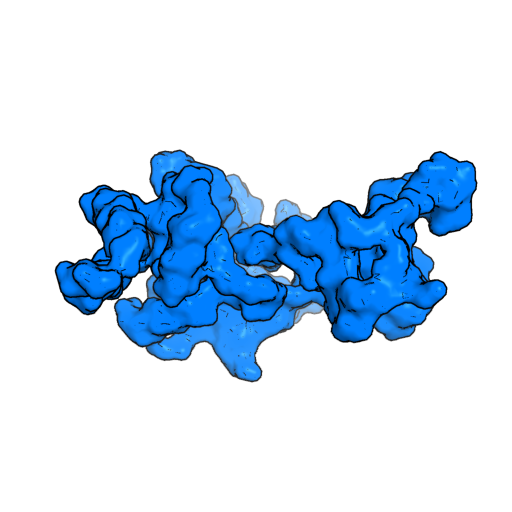A 1
ATOM 2220 C C . PHE A 1 338 ? 64.672 2.615 10.370 1.00 33.23 338 PHE A C 1
ATOM 2221 O O . PHE A 1 338 ? 63.902 2.091 11.158 1.00 36.32 338 PHE A O 1
ATOM 2229 N N . GLU A 1 339 ? 64.297 2.891 9.145 1.00 33.40 339 GLU A N 1
ATOM 2230 C CA . GLU A 1 339 ? 62.977 2.449 8.744 1.00 33.02 339 GLU A CA 1
ATOM 2231 C C . GLU A 1 339 ? 62.946 0.920 8.807 1.00 30.73 339 GLU A C 1
ATOM 2232 O O . GLU A 1 339 ? 62.000 0.358 9.270 1.00 24.66 339 GLU A O 1
ATOM 2238 N N . LYS A 1 340 ? 63.996 0.252 8.352 1.00 31.50 340 LYS A N 1
ATOM 2239 C CA . LYS A 1 340 ? 64.010 -1.183 8.428 1.00 35.36 340 LYS A CA 1
ATOM 2240 C C . LYS A 1 340 ? 64.547 -1.645 9.751 1.00 36.39 340 LYS A C 1
ATOM 2241 O O . LYS A 1 340 ? 64.061 -2.630 10.276 1.00 35.02 340 LYS A O 1
ATOM 2247 N N . GLY A 1 341 ? 65.525 -0.932 10.303 1.00 36.21 341 GLY A N 1
ATOM 2248 C CA . GLY A 1 341 ? 66.340 -1.473 11.409 1.00 35.96 341 GLY A CA 1
ATOM 2249 C C . GLY A 1 341 ? 65.800 -1.387 12.825 1.00 35.62 341 GLY A C 1
ATOM 2250 O O . GLY A 1 341 ? 66.502 -1.663 13.804 1.00 37.70 341 GLY A O 1
ATOM 2251 N N . PHE A 1 342 ? 64.521 -1.145 12.921 1.00 36.30 342 PHE A N 1
ATOM 2252 C CA . PHE A 1 342 ? 63.939 -0.553 14.066 1.00 39.97 342 PHE A CA 1
ATOM 2253 C C . PHE A 1 342 ? 62.964 -1.483 14.763 1.00 42.70 342 PHE A C 1
ATOM 2254 O O . PHE A 1 342 ? 61.925 -1.856 14.190 1.00 47.80 342 PHE A O 1
ATOM 2262 N N . ILE A 1 343 ? 63.246 -1.836 16.010 1.00 39.31 343 ILE A N 1
ATOM 2263 C CA . ILE A 1 343 ? 62.372 -2.798 16.667 1.00 37.26 343 ILE A CA 1
ATOM 2264 C C . ILE A 1 343 ? 61.334 -2.171 17.595 1.00 37.53 343 ILE A C 1
ATOM 2265 O O . ILE A 1 343 ? 60.253 -2.727 17.733 1.00 41.18 343 ILE A O 1
ATOM 2270 N N . MET A 1 344 ? 61.635 -1.035 18.218 1.00 35.04 344 MET A N 1
ATOM 2271 C CA . MET A 1 344 ? 60.611 -0.300 18.973 1.00 36.44 344 MET A CA 1
ATOM 2272 C C . MET A 1 344 ? 60.951 1.168 19.284 1.00 35.07 344 MET A C 1
ATOM 2273 O O . MET A 1 344 ? 62.128 1.599 19.296 1.00 36.32 344 MET A O 1
ATOM 2278 N N . ALA A 1 345 ? 59.909 1.921 19.587 1.00 35.05 345 ALA A N 1
ATOM 2279 C CA . ALA A 1 345 ? 60.060 3.326 19.954 1.00 37.61 345 ALA A CA 1
ATOM 2280 C C . ALA A 1 345 ? 59.616 3.548 21.407 1.00 38.47 345 ALA A C 1
ATOM 2281 O O . ALA A 1 345 ? 58.480 3.174 21.777 1.00 35.58 345 ALA A O 1
ATOM 2283 N N . GLU A 1 346 ? 60.495 4.185 22.196 1.00 37.80 346 GLU A N 1
ATOM 2284 C CA . GLU A 1 346 ? 60.201 4.555 23.604 1.00 38.94 346 GLU A CA 1
ATOM 2285 C C . GLU A 1 346 ? 59.565 5.932 23.711 1.00 37.18 346 GLU A C 1
ATOM 2286 O O . GLU A 1 346 ? 60.248 6.942 23.603 1.00 41.88 346 GLU A O 1
ATOM 2292 N N . VAL A 1 347 ? 58.273 5.978 23.970 1.00 35.26 347 VAL A N 1
ATOM 2293 C CA . VAL A 1 347 ? 57.517 7.209 23.908 1.00 35.61 347 VAL A CA 1
ATOM 2294 C C . VAL A 1 347 ? 57.056 7.745 25.273 1.00 40.35 347 VAL A C 1
ATOM 2295 O O . VAL A 1 347 ? 56.490 6.994 26.073 1.00 40.44 347 VAL A O 1
ATOM 2299 N N . MET A 1 348 ? 57.317 9.050 25.501 1.00 42.68 348 MET A N 1
ATOM 2300 C CA . MET A 1 348 ? 56.787 9.858 26.621 1.00 38.62 348 MET A CA 1
ATOM 2301 C C . MET A 1 348 ? 55.992 11.011 26.087 1.00 39.74 348 MET A C 1
ATOM 2302 O O . MET A 1 348 ? 56.524 11.827 25.340 1.00 42.65 348 MET A O 1
ATOM 2307 N N . LYS A 1 349 ? 54.745 11.142 26.501 1.00 40.55 349 LYS A N 1
ATOM 2308 C CA . LYS A 1 349 ? 53.958 12.291 26.103 1.00 37.15 349 LYS A CA 1
ATOM 2309 C C . LYS A 1 349 ? 54.500 13.479 26.846 1.00 38.43 349 LYS A C 1
ATOM 2310 O O . LYS A 1 349 ? 54.930 13.334 27.968 1.00 41.02 349 LYS A O 1
ATOM 2316 N N . TYR A 1 350 ? 54.499 14.653 26.223 1.00 40.88 350 TYR A N 1
ATOM 2317 C CA . TYR A 1 350 ? 55.018 15.871 26.880 1.00 40.65 350 TYR A CA 1
ATOM 2318 C C . TYR A 1 350 ? 54.305 16.143 28.215 1.00 39.65 350 TYR A C 1
ATOM 2319 O O . TYR A 1 350 ? 54.936 16.438 29.226 1.00 38.08 350 TYR A O 1
ATOM 2328 N N . GLU A 1 351 ? 52.987 16.015 28.197 1.00 37.44 351 GLU A N 1
ATOM 2329 C CA . GLU A 1 351 ? 52.169 16.263 29.369 1.00 40.77 351 GLU A CA 1
ATOM 2330 C C . GLU A 1 351 ? 52.721 15.537 30.586 1.00 43.18 351 GLU A C 1
ATOM 2331 O O . GLU A 1 351 ? 52.785 16.095 31.676 1.00 45.30 351 GLU A O 1
ATOM 2337 N N . ASP A 1 352 ? 53.143 14.285 30.384 1.00 44.56 352 ASP A N 1
ATOM 2338 C CA . ASP A 1 352 ? 53.549 13.420 31.483 1.00 40.83 352 ASP A CA 1
ATOM 2339 C C . ASP A 1 352 ? 54.926 13.776 31.984 1.00 38.84 352 ASP A C 1
ATOM 2340 O O . ASP A 1 352 ? 55.202 13.842 33.187 1.00 36.26 352 ASP A O 1
ATOM 2345 N N . PHE A 1 353 ? 55.809 14.008 31.042 1.00 38.93 353 PHE A N 1
ATOM 2346 C CA . PHE A 1 353 ? 57.133 14.436 31.387 1.00 37.86 353 PHE A CA 1
ATOM 2347 C C . PHE A 1 353 ? 57.063 15.730 32.184 1.00 38.87 353 PHE A C 1
ATOM 2348 O O . PHE A 1 353 ? 57.806 15.891 33.137 1.00 41.12 353 PHE A O 1
ATOM 2356 N N . LYS A 1 354 ? 56.158 16.635 31.826 1.00 42.61 354 LYS A N 1
ATOM 2357 C CA . LYS A 1 354 ? 56.038 17.900 32.557 1.00 42.42 354 LYS A CA 1
ATOM 2358 C C . LYS A 1 354 ? 55.510 17.641 33.962 1.00 40.92 354 LYS A C 1
ATOM 2359 O O . LYS A 1 354 ? 56.147 18.012 34.955 1.00 36.50 354 LYS A O 1
ATOM 2365 N N . GLU A 1 355 ? 54.358 16.981 34.026 1.00 40.38 355 GLU A N 1
ATOM 2366 C CA . GLU A 1 355 ? 53.724 16.648 35.298 1.00 43.36 355 GLU A CA 1
ATOM 2367 C C . GLU A 1 355 ? 54.678 15.834 36.214 1.00 42.73 355 GLU A C 1
ATOM 2368 O O . GLU A 1 355 ? 55.215 16.352 37.189 1.00 43.61 355 GLU A O 1
ATOM 2374 N N . GLU A 1 356 ? 54.943 14.589 35.856 1.00 41.02 356 GLU A N 1
ATOM 2375 C CA . GLU A 1 356 ? 55.806 13.750 36.658 1.00 42.03 356 GLU A CA 1
ATOM 2376 C C . GLU A 1 356 ? 57.145 14.397 36.952 1.00 42.10 356 GLU A C 1
ATOM 2377 O O . GLU A 1 356 ? 57.801 14.047 37.934 1.00 42.41 356 GLU A O 1
ATOM 2383 N N . GLY A 1 357 ? 57.562 15.310 36.082 1.00 41.24 357 GLY A N 1
ATOM 2384 C CA . GLY A 1 357 ? 58.706 16.150 36.345 1.00 38.46 357 GLY A CA 1
ATOM 2385 C C . GLY A 1 357 ? 60.058 15.616 35.966 1.00 37.85 357 GLY A C 1
ATOM 2386 O O . GLY A 1 357 ? 61.030 16.375 36.034 1.00 40.33 357 GLY A O 1
ATOM 2387 N N . SER A 1 358 ? 60.146 14.332 35.583 1.00 38.44 358 SER A N 1
ATOM 2388 C CA . SER A 1 358 ? 61.397 13.745 35.001 1.00 37.05 358 SER A CA 1
ATOM 2389 C C . SER A 1 358 ? 61.212 12.365 34.365 1.00 35.83 358 SER A C 1
ATOM 2390 O O . SER A 1 358 ? 60.267 11.658 34.654 1.00 41.01 358 SER A O 1
ATOM 2393 N N . GLU A 1 359 ? 62.156 11.953 33.542 1.00 36.87 359 GLU A N 1
ATOM 2394 C CA . GLU A 1 359 ? 62.100 10.630 32.931 1.00 38.94 359 GLU A CA 1
ATOM 2395 C C . GLU A 1 359 ? 61.892 9.490 33.947 1.00 39.45 359 GLU A C 1
ATOM 2396 O O . GLU A 1 359 ? 60.951 8.672 33.806 1.00 38.49 359 GLU A O 1
ATOM 2402 N N . ASN A 1 360 ? 62.755 9.418 34.965 1.00 36.98 360 ASN A N 1
ATOM 2403 C CA . ASN A 1 360 ? 62.566 8.373 35.982 1.00 35.78 360 ASN A CA 1
ATOM 2404 C C . ASN A 1 360 ? 61.198 8.523 36.638 1.00 35.00 360 ASN A C 1
ATOM 2405 O O . ASN A 1 360 ? 60.533 7.516 36.889 1.00 34.09 360 ASN A O 1
ATOM 2410 N N . ALA A 1 361 ? 60.728 9.756 36.856 1.00 32.02 361 ALA A N 1
ATOM 2411 C CA . ALA A 1 361 ? 59.370 9.883 37.376 1.00 30.55 361 ALA A CA 1
ATOM 2412 C C . ALA A 1 361 ? 58.351 9.323 36.370 1.00 33.10 361 ALA A C 1
ATOM 2413 O O . ALA A 1 361 ? 57.469 8.549 36.743 1.00 36.88 361 ALA A O 1
ATOM 2415 N N . VAL A 1 362 ? 58.483 9.672 35.093 1.00 33.12 362 VAL A N 1
ATOM 2416 C CA . VAL A 1 362 ? 57.584 9.119 34.096 1.00 33.43 362 VAL A CA 1
ATOM 2417 C C . VAL A 1 362 ? 57.648 7.605 34.086 1.00 31.06 362 VAL A C 1
ATOM 2418 O O . VAL A 1 362 ? 56.615 6.954 34.117 1.00 26.69 362 VAL A O 1
ATOM 2422 N N . LYS A 1 363 ? 58.857 7.045 34.020 1.00 33.20 363 LYS A N 1
ATOM 2423 C CA . LYS A 1 363 ? 59.014 5.576 34.116 1.00 33.13 363 LYS A CA 1
ATOM 2424 C C . LYS A 1 363 ? 58.378 5.029 35.406 1.00 31.90 363 LYS A C 1
ATOM 2425 O O . LYS A 1 363 ? 57.462 4.225 35.351 1.00 33.51 363 LYS A O 1
ATOM 2431 N N . ALA A 1 364 ? 58.786 5.538 36.564 1.00 31.88 364 ALA A N 1
ATOM 2432 C CA . ALA A 1 364 ? 58.254 5.033 37.843 1.00 30.51 364 ALA A CA 1
ATOM 2433 C C . ALA A 1 364 ? 56.732 5.004 37.918 1.00 30.05 364 ALA A C 1
ATOM 2434 O O . ALA A 1 364 ? 56.175 4.167 38.627 1.00 31.32 364 ALA A O 1
ATOM 2436 N N . ALA A 1 365 ? 56.067 5.888 37.171 1.00 29.97 365 ALA A N 1
ATOM 2437 C CA . ALA A 1 365 ? 54.614 6.054 37.227 1.00 29.28 365 ALA A CA 1
ATOM 2438 C C . ALA A 1 365 ? 53.913 5.223 36.160 1.00 30.31 365 ALA A C 1
ATOM 2439 O O . ALA A 1 365 ? 52.709 5.337 35.964 1.00 29.66 365 ALA A O 1
ATOM 2441 N N . GLY A 1 366 ? 54.665 4.407 35.441 1.00 32.74 366 GLY A N 1
ATOM 2442 C CA . GLY A 1 366 ? 54.063 3.523 34.443 1.00 35.49 366 GLY A CA 1
ATOM 2443 C C . GLY A 1 366 ? 53.659 4.197 33.140 1.00 36.20 366 GLY A C 1
ATOM 2444 O O . GLY A 1 366 ? 52.844 3.653 32.402 1.00 34.80 366 GLY A O 1
ATOM 2445 N N . LYS A 1 367 ? 54.261 5.344 32.830 1.00 35.32 367 LYS A N 1
ATOM 2446 C CA . LYS A 1 367 ? 53.845 6.141 31.685 1.00 36.79 367 LYS A CA 1
ATOM 2447 C C . LYS A 1 367 ? 54.871 6.197 30.541 1.00 39.09 367 LYS A C 1
ATOM 2448 O O . LYS A 1 367 ? 54.645 6.866 29.529 1.00 44.55 367 LYS A O 1
ATOM 2454 N N . TYR A 1 368 ? 55.979 5.492 30.679 1.00 34.61 368 TYR A N 1
ATOM 2455 C CA . TYR A 1 368 ? 56.987 5.471 29.646 1.00 35.06 368 TYR A CA 1
ATOM 2456 C C . TYR A 1 368 ? 56.684 4.352 28.654 1.00 37.08 368 TYR A C 1
ATOM 2457 O O . TYR A 1 368 ? 57.297 3.281 28.717 1.00 40.94 368 TYR A O 1
ATOM 2466 N N . ARG A 1 369 ? 55.763 4.609 27.723 1.00 37.46 369 ARG A N 1
ATOM 2467 C CA . ARG A 1 369 ? 55.228 3.546 26.847 1.00 37.74 369 ARG A CA 1
ATOM 2468 C C . ARG A 1 369 ? 56.203 3.063 25.767 1.00 35.18 369 ARG A C 1
ATOM 2469 O O . ARG A 1 369 ? 57.070 3.805 25.339 1.00 36.38 369 ARG A O 1
ATOM 2477 N N . GLN A 1 370 ? 56.093 1.791 25.392 1.00 32.95 370 GLN A N 1
ATOM 2478 C CA . GLN A 1 370 ? 57.011 1.193 24.447 1.00 34.22 370 GLN A CA 1
ATOM 2479 C C . GLN A 1 370 ? 56.294 0.653 23.262 1.00 37.42 370 GLN A C 1
ATOM 2480 O O . GLN A 1 370 ? 55.750 -0.443 23.297 1.00 47.23 370 GLN A O 1
ATOM 2486 N N . GLN A 1 371 ? 56.317 1.429 22.189 1.00 40.11 371 GLN A N 1
ATOM 2487 C CA . GLN A 1 371 ? 55.442 1.199 21.066 1.00 37.10 371 GLN A CA 1
ATOM 2488 C C . GLN A 1 371 ? 56.243 0.451 20.058 1.00 35.91 371 GLN A C 1
ATOM 2489 O O . GLN A 1 371 ? 57.449 0.670 19.934 1.00 29.31 371 GLN A O 1
ATOM 2495 N N . GLY A 1 372 ? 55.543 -0.420 19.333 1.00 37.34 372 GLY A N 1
ATOM 2496 C CA . GLY A 1 372 ? 56.104 -1.138 18.202 1.00 37.71 372 GLY A CA 1
ATOM 2497 C C . GLY A 1 372 ? 55.995 -0.422 16.846 1.00 34.78 372 GLY A C 1
ATOM 2498 O O . GLY A 1 372 ? 55.588 0.724 16.760 1.00 31.41 372 GLY A O 1
ATOM 2499 N N . ARG A 1 373 ? 56.323 -1.170 15.795 1.00 33.53 373 ARG A N 1
ATOM 2500 C CA . ARG A 1 373 ? 56.502 -0.660 14.437 1.00 31.38 373 ARG A CA 1
ATOM 2501 C C . ARG A 1 373 ? 55.229 -0.128 13.799 1.00 31.27 373 ARG A C 1
ATOM 2502 O O . ARG A 1 373 ? 55.293 0.522 12.755 1.00 36.96 373 ARG A O 1
ATOM 2510 N N . ASN A 1 374 ? 54.087 -0.413 14.406 1.00 31.84 374 ASN A N 1
ATOM 2511 C CA . ASN A 1 374 ? 52.784 -0.071 13.833 1.00 33.05 374 ASN A CA 1
ATOM 2512 C C . ASN A 1 374 ? 52.125 1.157 14.494 1.00 33.30 374 ASN A C 1
ATOM 2513 O O . ASN A 1 374 ? 50.941 1.413 14.321 1.00 32.64 374 ASN A O 1
ATOM 2518 N N . TYR A 1 375 ? 52.912 1.906 15.255 1.00 36.58 375 TYR A N 1
ATOM 2519 C CA . TYR A 1 375 ? 52.428 3.025 16.060 1.00 34.07 375 TYR A CA 1
ATOM 2520 C C . TYR A 1 375 ? 52.515 4.345 15.251 1.00 31.89 375 TYR A C 1
ATOM 2521 O O . TYR A 1 375 ? 53.572 4.729 14.710 1.00 30.67 375 TYR A O 1
ATOM 2530 N N . ILE A 1 376 ? 51.373 4.997 15.143 1.00 31.34 376 ILE A N 1
ATOM 2531 C CA . ILE A 1 376 ? 51.275 6.321 14.556 1.00 32.23 376 ILE A CA 1
ATOM 2532 C C . ILE A 1 376 ? 51.818 7.286 15.578 1.00 32.60 376 ILE A C 1
ATOM 2533 O O . ILE A 1 376 ? 51.222 7.450 16.638 1.00 34.17 376 ILE A O 1
ATOM 2538 N N . VAL A 1 377 ? 52.964 7.898 15.286 1.00 33.46 377 VAL A N 1
ATOM 2539 C CA . VAL A 1 377 ? 53.486 8.931 16.146 1.00 33.72 377 VAL A CA 1
ATOM 2540 C C . VAL A 1 377 ? 52.441 10.007 16.352 1.00 39.41 377 VAL A C 1
ATOM 2541 O O . VAL A 1 377 ? 51.611 10.264 15.471 1.00 41.90 377 VAL A O 1
ATOM 2545 N N . GLU A 1 378 ? 52.444 10.597 17.542 1.00 42.25 378 GLU A N 1
ATOM 2546 C CA . GLU A 1 378 ? 51.526 11.660 17.873 1.00 41.16 378 GLU A CA 1
ATOM 2547 C C . GLU A 1 378 ? 52.370 12.874 18.121 1.00 40.90 378 GLU A C 1
ATOM 2548 O O . GLU A 1 378 ? 53.540 12.763 18.486 1.00 36.22 378 GLU A O 1
ATOM 2554 N N . ASP A 1 379 ? 51.775 14.037 17.860 1.00 43.56 379 ASP A N 1
ATOM 2555 C CA . ASP A 1 379 ? 52.463 15.329 17.901 1.00 39.88 379 ASP A CA 1
ATOM 2556 C C . ASP A 1 379 ? 52.861 15.613 19.332 1.00 38.41 379 ASP A C 1
ATOM 2557 O O . ASP A 1 379 ? 52.056 15.452 20.213 1.00 39.50 379 ASP A O 1
ATOM 2562 N N . GLY A 1 380 ? 54.103 16.007 19.564 1.00 38.32 380 GLY A N 1
ATOM 2563 C CA . GLY A 1 380 ? 54.621 16.189 20.935 1.00 36.88 380 GLY A CA 1
ATOM 2564 C C . GLY A 1 380 ? 55.302 14.960 21.578 1.00 37.38 380 GLY A C 1
ATOM 2565 O O . GLY A 1 380 ? 55.908 15.069 22.647 1.00 39.47 380 GLY A O 1
ATOM 2566 N N . ASP A 1 381 ? 55.225 13.790 20.947 1.00 32.50 381 ASP A N 1
ATOM 2567 C CA . ASP A 1 381 ? 55.777 12.579 21.538 1.00 26.22 381 ASP A CA 1
ATOM 2568 C C . ASP A 1 381 ? 57.219 12.823 21.715 1.00 25.90 381 ASP A C 1
ATOM 2569 O O . ASP A 1 381 ? 57.819 13.371 20.813 1.00 34.61 381 ASP A O 1
ATOM 2574 N N . ILE A 1 382 ? 57.779 12.477 22.878 1.00 25.03 382 ILE A N 1
ATOM 2575 C CA . ILE A 1 382 ? 59.238 12.500 23.087 1.00 29.08 382 ILE A CA 1
ATOM 2576 C C . ILE A 1 382 ? 59.723 11.051 23.048 1.00 33.93 382 ILE A C 1
ATOM 2577 O O . ILE A 1 382 ? 59.265 10.190 23.843 1.00 35.24 382 ILE A O 1
ATOM 2582 N N . ILE A 1 383 ? 60.631 10.778 22.113 1.00 33.64 383 ILE A N 1
ATOM 2583 C CA . ILE A 1 383 ? 60.843 9.410 21.648 1.00 33.08 383 ILE A CA 1
ATOM 2584 C C . ILE A 1 383 ? 62.271 9.047 21.693 1.00 33.04 383 ILE A C 1
ATOM 2585 O O . ILE A 1 383 ? 63.123 9.795 21.213 1.00 32.91 383 ILE A O 1
ATOM 2590 N N . PHE A 1 384 ? 62.556 7.922 22.336 1.00 34.32 384 PHE A N 1
ATOM 2591 C CA . PHE A 1 384 ? 63.828 7.257 22.107 1.00 34.54 384 PHE A CA 1
ATOM 2592 C C . PHE A 1 384 ? 63.569 6.016 21.229 1.00 34.72 384 PHE A C 1
ATOM 2593 O O . PHE A 1 384 ? 62.747 5.147 21.565 1.00 37.92 384 PHE A O 1
ATOM 2601 N N . PHE A 1 385 ? 64.170 6.027 20.052 1.00 33.67 385 PHE A N 1
ATOM 2602 C CA . PHE A 1 385 ? 64.006 4.966 19.046 1.00 35.52 385 PHE A CA 1
ATOM 2603 C C . PHE A 1 385 ? 65.049 3.885 19.280 1.00 31.39 385 PHE A C 1
ATOM 2604 O O . PHE A 1 385 ? 66.223 4.200 19.439 1.00 26.84 385 PHE A O 1
ATOM 2612 N N . LYS A 1 386 ? 64.650 2.617 19.244 1.00 37.06 386 LYS A N 1
ATOM 2613 C CA . LYS A 1 386 ? 65.620 1.514 19.461 1.00 39.48 386 LYS A CA 1
ATOM 2614 C C . LYS A 1 386 ? 65.726 0.569 18.268 1.00 40.71 386 LYS A C 1
ATOM 2615 O O . LYS A 1 386 ? 64.741 0.331 17.575 1.00 41.23 386 LYS A O 1
ATOM 2621 N N . PHE A 1 387 ? 66.911 -0.006 18.087 1.00 43.17 387 PHE A N 1
ATOM 2622 C CA . PHE A 1 387 ? 67.248 -0.898 16.971 1.00 44.57 387 PHE A CA 1
ATOM 2623 C C . PHE A 1 387 ? 68.057 -2.085 17.459 1.00 46.59 387 PHE A C 1
ATOM 2624 O O . PHE A 1 387 ? 68.674 -1.971 18.517 1.00 45.39 387 PHE A O 1
ATOM 2632 N N . ASN A 1 388 ? 68.094 -3.185 16.672 1.00 51.27 388 ASN A N 1
ATOM 2633 C CA . ASN A 1 388 ? 68.968 -4.378 16.902 1.00 50.04 388 ASN A CA 1
ATOM 2634 C C . ASN A 1 388 ? 68.598 -5.195 18.160 1.00 57.78 388 ASN A C 1
ATOM 2635 O O . ASN A 1 388 ? 68.569 -6.463 18.151 1.00 61.81 388 ASN A O 1
#

GO terms:
  GO:0005524 ATP binding (F, IDA)
  GO:0005576 extracellular region (C, TAS)
  GO:0031093 platelet alpha granule lumen (C, TAS)
  GO:0005737 cytoplasm (C, IDA)
  GO:0005515 protein binding (F, IPI)
  GO:0016887 ATP hydrolysis activity (F, IDA)
  GO:0046034 ATP metabolic process (P, IDA)
  GO:0045296 cadherin binding (F, HDA)
  GO:0005829 cytosol (C, IDA)
  GO:0070062 extracellular exosome (C, HDA)
  GO:0016020 membrane (C, HDA)

Solvent-accessible surface area: 18009 Å² total; per-residue (Å²): 74,32,82,204,14,42,105,17,47,0,0,0,1,6,62,103,140,10,20,32,82,43,2,27,66,3,14,71,118,127,121,49,52,27,152,5,76,7,49,12,152,56,19,78,58,0,19,134,99,37,168,9,92,34,121,54,30,5,66,2,20,1,14,24,14,58,86,62,130,60,38,10,69,69,3,42,39,1,15,0,2,2,1,2,7,142,34,106,76,0,34,124,18,1,85,61,16,32,97,60,6,34,92,64,3,91,112,86,3,25,78,17,36,100,186,45,104,189,83,112,152,104,45,71,97,28,5,64,97,3,84,63,55,6,116,100,91,20,1,49,57,51,159,86,61,63,99,139,13,60,134,16,2,48,142,53,35,9,5,10,13,11,41,13,5,0,0,0,20,11,40,46,150,30,38,54,179,182,144,18,115,56,26,116,95,0,110,101,22,2,103,148,113,5,94,70,23,84,23,2,33,1,0,2,63,0,3,53,112,2,70,132,61,61,80,140,98,78,91,136,59,25,114,85,43,193,17,128,35,6,16,56,124,0,17,84,8,0,8,58,14,7,79,12,31,10,0,0,28,28,18,102,103,53,0,74,6,28,31,0,56,128,45,19,71,0,4,73,0,0,14,86,66,98,115,101,40,76,191,34,2,108,51,0,27,1,12,44,21,109,20,5,110,140,54,39,34,68,114,28,0,92,96,46,68,60,33,99,107,42,37,105,117,30,89,2,84,61,2,0,9,7,123,11,85,69,175

CATH classification: 3.40.50.300 (+2 more: 3.10.20.30, 1.10.150.300)

Sequence (327 aa):
IGRFGTSLKIGIVGLPNVGKSTFFNVLTNDPNESRVPVPDERFDFLCQYHKPASKIPAFLNVVDIAGGNAFLSHISACDGIFHLTRAVDPIRDIEIIHEELQLKDEEMIGPIIDKLEKVAKPEYDIMCKVKSWVIDKPVRFYHDWNDKEIEVLNKHLFLTSKPMVYLVNLSEKDYIRKKNKWLIKIKEWVDKYDPGALVIPFSGALELKLQELSAEERQKYLEANMTQSALPKIIKAGFAALQLEYFFTAGPDEVRAWTIRKGTKAPQAAGKIHTDFEKGFIMAEVMKYEDFKEEGSENAVKAAGKYRQQGRNYIVEDGDIIFFKFN

B-factor: mean 59.77, std 21.3, range [15.83, 124.6]

Secondary structure (DSSP, 8-state):
---SSS---EEEE--SSSSHHHHHHHHH---SEEEEEPP-HHHHHHHHHH--SEEE--EEEEEE-----HHHHHHHTSSSEEEEEE--TTHHHHHHHHHHHHHHHHHHHHHHHHTT-S----HHHHHHHHHHHTT---GGG-----HHHHHHHHHH--GGGS-EEEEEE--HHHHHHT--HHHHHHHHHHHHHSTT-EEEEE-HHHHHHHHHS-HHHHHHHHHHTT---SHHHHHHHHHHHTTEEEEEEESSSEEEEEEEETT-BHHHHHHTT-THHHHHEEEEEEE-HHHHHHH-SHHHHHHTT--EEE-TT-B--TT-EEEEEE-

Nearest PDB structures (foldseek):
  2ohf-assembly1_A  TM=1.003E+00  e=1.967E-68  Homo sapiens
  5ee3-assembly1_A  TM=9.673E-01  e=3.107E-43  Oryza sativa Japonica Group
  5ee1-assembly1_A  TM=9.620E-01  e=2.023E-42  Oryza sativa Japonica Group
  5ee0-assembly1_A  TM=9.608E-01  e=1.589E-42  Oryza sativa Japonica Group
  1ni3-assembly1_A  TM=9.446E-01  e=6.657E-39  Schizosaccharomyces pombe

Radius of gyration: 22.55 Å; Cα contacts (8 Å, |Δi|>4): 529; chains: 1; bounding box: 45×55×64 Å

InterPro domains:
  IPR004095 TGS [PS51880] (304-387)
  IPR004396 Ribosome-binding ATPase YchF/Obg-like ATPase 1 [MF_00944] (22-389)
  IPR004396 Ribosome-binding ATPase YchF/Obg-like ATPase 1 [PIRSF006641] (22-388)
  IPR004396 Ribosome-binding ATPase YchF/Obg-like ATPase 1 [TIGR00092] (23-388)
  IPR006073 GTP binding domain [PF01926] (24-135)
  IPR006073 GTP binding domain [PR00326] (25-45)
  IPR006073 GTP binding domain [PR00326] (46-64)
  IPR006073 GTP binding domain [PR00326] (90-105)
  IPR006073 GTP binding domain [PR00326] (107-125)
  IPR012675 Beta-grasp domain superfamily [G3DSA:3.10.20.30] (68-388)
  IPR012676 TGS-like [SSF81271] (305-386)
  IPR013029 YchF, C-terminal domain [PF06071] (305-388)
  IPR013029 YchF, C-terminal domain [cd04867] (303-387)
  IPR023192 TGS-like domain superfamily [G3DSA:1.10.150.300] (133-223)
  IPR027417 P-loop containing nucleoside triphosphate hydrolase [G3DSA:3.40.50.300] (23-304)
  IPR027417 P-loop containing nucleoside triphosphate hydrolase [SSF52540] (23-327)
  IPR031167 OBG-type guanine nucleotide-binding (G) domain [PS51710] (23-283)
  IPR041706 YchF, N-terminal [cd01900] (25-303)

Organism: Homo sapiens (NCBI:txid9606)

Foldseek 3Di:
DFDDDDPFAEEEDFDPPACLVLVVVLQVLVVFKDWHFQDDPLLVVLCVVQVAPARAEHTHIYGSQDFVVVSVVVLLVHQAYAHEAELVRGPVRVVVVVVVLLVVQLVVLPVVQVVPVPPCDCLNVCSVVVNVDSVVDQPCVPVDDDPSNVVSCNVRSRSSNHYYAYEYADDPPCQLVVDGPVLVVVVVVCCVHPNPHHHFYAHSVVSVVLSVDDPVVSVVVCVVRVDDHRVSVVRVVRCVSSQKAFEWAGHNHYIYTQIDHQQDFDQVNVCSVPVCSSVFFFKKFWAASVQCVVLVHDVSCVVVVNRDIGGRNHGDDHRIHIDTDGD